Protein AF-A0A919F843-F1 (afdb_monomer)

Nearest PDB structures (foldseek):
  4wvi-assembly1_A  TM=6.833E-01  e=5.132E-10  Escherichia coli K-12
  4wvg-assembly1_A  TM=6.955E-01  e=1.354E-09  Escherichia coli K-12
  4me8-assembly1_A  TM=7.227E-01  e=9.237E-08  Enterococcus faecalis V583
  1kn9-assembly2_B  TM=6.654E-01  e=5.851E-08  Escherichia coli K-12
  1kn9-assembly4_D  TM=6.387E-01  e=1.301E-07  Escherichia coli K-12

InterPro domains:
  IPR000223 Peptidase S26A, signal peptidase I [PR00727] (37-53)
  IPR000223 Peptidase S26A, signal peptidase I [PR00727] (100-112)
  IPR000223 Peptidase S26A, signal peptidase I [PR00727] (159-178)
  IPR000223 Peptidase S26A, signal peptidase I [PTHR43390] (11-198)
  IPR000223 Peptidase S26A, signal peptidase I [TIGR02227] (24-197)
  IPR019533 Peptidase S26 [PF10502] (24-197)
  IPR019533 Peptidase S26 [cd06530] (42-192)
  IPR019756 Peptidase S26A, signal peptidase I, serine active site [PS00501] (46-53)
  IPR019758 Peptidase S26A, signal peptidase I, conserved site [PS00761] (164-177)
  IPR036286 LexA/Signal peptidase-like superfamily [SSF51306] (35-198)

Structure (mmCIF, N/CA/C/O backbone):
data_AF-A0A919F843-F1
#
_entry.id   AF-A0A919F843-F1
#
loop_
_atom_site.group_PDB
_atom_site.id
_atom_site.type_symbol
_atom_site.label_atom_id
_atom_site.label_alt_id
_atom_site.label_comp_id
_atom_site.label_asym_id
_atom_site.label_entity_id
_atom_site.label_seq_id
_atom_site.pdbx_PDB_ins_code
_atom_site.Cartn_x
_atom_site.Cartn_y
_atom_site.Cartn_z
_atom_site.occupancy
_atom_site.B_iso_or_equiv
_atom_site.auth_seq_id
_atom_site.auth_comp_id
_atom_site.auth_asym_id
_atom_site.auth_atom_id
_atom_site.pdbx_PDB_model_num
ATOM 1 N N . MET A 1 1 ? 36.332 -17.084 -70.878 1.00 45.41 1 MET A N 1
ATOM 2 C CA . MET A 1 1 ? 35.667 -15.990 -70.135 1.00 45.41 1 MET A CA 1
ATOM 3 C C . MET A 1 1 ? 35.277 -16.534 -68.770 1.00 45.41 1 MET A C 1
ATOM 5 O O . MET A 1 1 ? 34.372 -17.352 -68.697 1.00 45.41 1 MET A O 1
ATOM 9 N N . HIS A 1 2 ? 36.030 -16.191 -67.723 1.00 46.47 2 HIS A N 1
ATOM 10 C CA . HIS A 1 2 ? 35.746 -16.626 -66.354 1.00 46.47 2 HIS A CA 1
ATOM 11 C C . HIS A 1 2 ? 34.612 -15.774 -65.780 1.00 46.47 2 HIS A C 1
ATOM 13 O O . HIS A 1 2 ? 34.783 -14.572 -65.596 1.00 46.47 2 HIS A O 1
ATOM 19 N N . ALA A 1 3 ? 33.459 -16.389 -65.520 1.00 51.97 3 ALA A N 1
ATOM 20 C CA . ALA A 1 3 ? 32.412 -15.784 -64.712 1.00 51.97 3 ALA A CA 1
ATOM 21 C C . ALA A 1 3 ? 32.864 -15.833 -63.246 1.00 51.97 3 ALA A C 1
ATOM 23 O O . ALA A 1 3 ? 32.958 -16.905 -62.653 1.00 51.97 3 ALA A O 1
ATOM 24 N N . SER A 1 4 ? 33.219 -14.682 -62.682 1.00 54.31 4 SER A N 1
ATOM 25 C CA . SER A 1 4 ? 33.485 -14.543 -61.253 1.00 54.31 4 SER A CA 1
ATOM 26 C C . SER A 1 4 ? 32.158 -14.589 -60.495 1.00 54.31 4 SER A C 1
ATOM 28 O O . SER A 1 4 ? 31.356 -13.660 -60.593 1.00 54.31 4 SER A O 1
ATOM 30 N N . GLU A 1 5 ? 31.917 -15.670 -59.755 1.00 59.94 5 GLU A N 1
ATOM 31 C CA . GLU A 1 5 ? 30.799 -15.760 -58.817 1.00 59.94 5 GLU A CA 1
ATOM 32 C C . GLU A 1 5 ? 31.021 -14.775 -57.658 1.00 59.94 5 GLU A C 1
ATOM 34 O O . GLU A 1 5 ? 31.839 -15.000 -56.767 1.00 59.94 5 GLU A O 1
ATOM 39 N N . GLU A 1 6 ? 30.303 -13.652 -57.677 1.00 62.31 6 GLU A N 1
ATOM 40 C CA . GLU A 1 6 ? 30.239 -12.714 -56.554 1.00 62.31 6 GLU A CA 1
ATOM 41 C C . GLU A 1 6 ? 29.574 -13.412 -55.351 1.00 62.31 6 GLU A C 1
ATOM 43 O O . GLU A 1 6 ? 28.396 -13.787 -55.429 1.00 62.31 6 GLU A O 1
ATOM 48 N N . PRO A 1 7 ? 30.274 -13.606 -54.215 1.00 57.50 7 PRO A N 1
ATOM 49 C CA . PRO A 1 7 ? 29.698 -14.287 -53.065 1.00 57.50 7 PRO A CA 1
ATOM 50 C C . PRO A 1 7 ? 28.509 -13.482 -52.531 1.00 57.50 7 PRO A C 1
ATOM 52 O O . PRO A 1 7 ? 28.650 -12.316 -52.148 1.00 57.50 7 PRO A O 1
ATOM 55 N N . SER A 1 8 ? 27.332 -14.118 -52.491 1.00 64.69 8 SER A N 1
ATOM 56 C CA . SER A 1 8 ? 26.071 -13.454 -52.151 1.00 64.69 8 SER A CA 1
ATOM 57 C C . SER A 1 8 ? 26.181 -12.669 -50.835 1.00 64.69 8 SER A C 1
ATOM 59 O O . SER A 1 8 ? 26.674 -13.177 -49.819 1.00 64.69 8 SER A O 1
ATOM 61 N N . ARG A 1 9 ? 25.708 -11.409 -50.839 1.00 61.72 9 ARG A N 1
ATOM 62 C CA . ARG A 1 9 ? 25.753 -10.476 -49.687 1.00 61.72 9 ARG A CA 1
ATOM 63 C C . ARG A 1 9 ? 25.288 -11.127 -48.374 1.00 61.72 9 ARG A C 1
ATOM 65 O O . ARG A 1 9 ? 25.802 -10.787 -47.314 1.00 61.72 9 ARG A O 1
ATOM 72 N N . TRP A 1 10 ? 24.393 -12.112 -48.457 1.00 57.25 10 TRP A N 1
ATOM 73 C CA . TRP A 1 10 ? 23.823 -12.856 -47.334 1.00 57.25 10 TRP A CA 1
ATOM 74 C C . TRP A 1 10 ? 24.846 -13.633 -46.487 1.00 57.25 10 TRP A C 1
ATOM 76 O O . TRP A 1 10 ? 24.712 -13.705 -45.263 1.00 57.25 10 TRP A O 1
ATOM 86 N N . HIS A 1 11 ? 25.898 -14.184 -47.101 1.00 59.41 11 HIS A N 1
ATOM 87 C CA . HIS A 1 11 ? 26.922 -14.942 -46.372 1.00 59.41 11 HIS A CA 1
ATOM 88 C C . HIS A 1 11 ? 27.843 -14.031 -45.550 1.00 59.41 11 HIS A C 1
ATOM 90 O O . HIS A 1 11 ? 28.175 -14.359 -44.408 1.00 59.41 11 HIS A O 1
ATOM 96 N N . LYS A 1 12 ? 28.184 -12.846 -46.080 1.00 60.62 12 LYS A N 1
ATOM 97 C CA . LYS A 1 12 ? 28.998 -11.843 -45.371 1.00 60.62 12 LYS A CA 1
ATOM 98 C C . LYS A 1 12 ? 28.250 -11.278 -44.157 1.00 60.62 12 LYS A C 1
ATOM 100 O O . LYS A 1 12 ? 28.828 -11.174 -43.077 1.00 60.62 12 LYS A O 1
ATOM 105 N N . THR A 1 13 ? 26.949 -11.008 -44.297 1.00 63.41 13 THR A N 1
ATOM 106 C CA . THR A 1 13 ? 26.116 -10.489 -43.200 1.00 63.41 13 THR A CA 1
ATOM 107 C C . THR A 1 13 ? 25.942 -11.505 -42.069 1.00 63.41 13 THR A C 1
ATOM 109 O O . THR A 1 13 ? 26.039 -11.125 -40.908 1.00 63.41 13 THR A O 1
ATOM 112 N N . ARG A 1 14 ? 25.764 -12.805 -42.361 1.00 63.34 14 ARG A N 1
ATOM 113 C CA . ARG A 1 14 ? 25.631 -13.853 -41.322 1.00 63.34 14 ARG A CA 1
ATOM 114 C C . ARG A 1 14 ? 26.908 -14.063 -40.504 1.00 63.34 14 ARG A C 1
ATOM 116 O O . ARG A 1 14 ? 26.815 -14.333 -39.308 1.00 63.34 14 ARG A O 1
ATOM 123 N N . HIS A 1 15 ? 28.083 -13.947 -41.124 1.00 63.06 15 HIS A N 1
ATOM 124 C CA . HIS A 1 15 ? 29.365 -14.087 -40.420 1.00 63.06 15 HIS A CA 1
ATOM 125 C C . HIS A 1 15 ? 29.680 -12.871 -39.544 1.00 63.06 15 HIS A C 1
ATOM 127 O O . HIS A 1 15 ? 30.097 -13.028 -38.399 1.00 63.06 15 HIS A O 1
ATOM 133 N N . TRP A 1 16 ? 29.402 -11.665 -40.051 1.00 66.88 16 TRP A N 1
ATOM 134 C CA . TRP A 1 16 ? 29.515 -10.423 -39.284 1.00 66.88 16 TRP A CA 1
ATOM 135 C C . TRP A 1 16 ? 28.541 -10.400 -38.095 1.00 66.88 16 TRP A C 1
ATOM 137 O O . TRP A 1 16 ? 28.957 -10.166 -36.963 1.00 66.88 16 TRP A O 1
ATOM 147 N N . LEU A 1 17 ? 27.275 -10.782 -38.314 1.00 66.88 17 LEU A N 1
ATOM 148 C CA . LEU A 1 17 ? 26.254 -10.835 -37.264 1.00 66.88 17 LEU A CA 1
ATOM 149 C C . LEU A 1 17 ? 26.623 -11.816 -36.143 1.00 66.88 17 LEU A C 1
ATOM 151 O O . LEU A 1 17 ? 26.378 -11.522 -34.986 1.00 66.88 17 LEU A O 1
ATOM 155 N N . ARG A 1 18 ? 27.247 -12.963 -36.442 1.00 68.69 18 ARG A N 1
ATOM 156 C CA . ARG A 1 18 ? 27.685 -13.922 -35.408 1.00 68.69 18 ARG A CA 1
ATOM 157 C C . ARG A 1 18 ? 28.851 -13.411 -34.557 1.00 68.69 18 ARG A C 1
ATOM 159 O O . ARG A 1 18 ? 28.930 -13.786 -33.391 1.00 68.69 18 ARG A O 1
ATOM 166 N N . ARG A 1 19 ? 29.736 -12.577 -35.118 1.00 73.25 19 ARG A N 1
ATOM 167 C CA . ARG A 1 19 ? 30.855 -11.964 -34.380 1.00 73.25 19 ARG A CA 1
ATOM 168 C C . ARG A 1 19 ? 30.383 -10.829 -33.469 1.00 73.25 19 ARG A C 1
ATOM 170 O O . ARG A 1 19 ? 30.823 -10.766 -32.329 1.00 73.25 19 ARG A O 1
ATOM 177 N N . GLU A 1 20 ? 29.438 -10.014 -33.936 1.00 83.38 20 GLU A N 1
ATOM 178 C CA . GLU A 1 20 ? 28.911 -8.864 -33.183 1.00 83.38 20 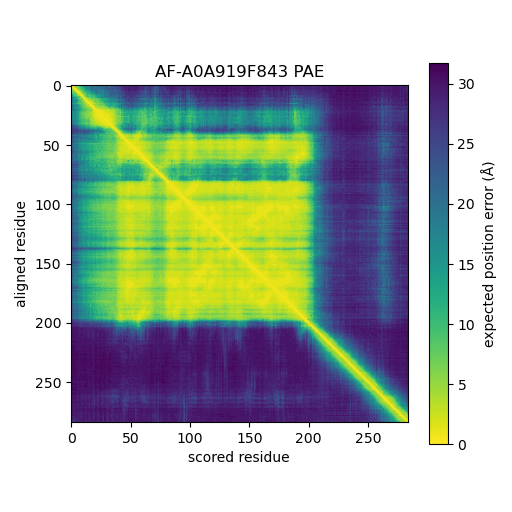GLU A CA 1
ATOM 179 C C . GLU A 1 20 ? 27.694 -9.198 -32.296 1.00 83.38 20 GLU A C 1
ATOM 181 O O . GLU A 1 20 ? 27.381 -8.466 -31.359 1.00 83.38 20 GLU A O 1
ATOM 186 N N . ALA A 1 21 ? 27.007 -10.325 -32.526 1.00 84.94 21 ALA A N 1
ATOM 187 C CA . ALA A 1 21 ? 25.854 -10.724 -31.713 1.00 84.94 21 ALA A CA 1
ATOM 188 C C . ALA A 1 21 ? 26.235 -11.024 -30.263 1.00 84.94 21 ALA A C 1
ATOM 190 O O . ALA A 1 21 ? 25.453 -10.721 -29.367 1.00 84.94 21 ALA A O 1
ATOM 191 N N . LEU A 1 22 ? 27.414 -11.604 -30.016 1.00 83.81 22 LEU A N 1
ATOM 192 C CA . LEU A 1 22 ? 27.864 -11.908 -28.660 1.00 83.81 22 LEU A CA 1
ATOM 193 C C . LEU A 1 22 ? 28.122 -10.634 -27.830 1.00 83.81 22 LEU A C 1
ATOM 195 O O . LEU A 1 22 ? 27.508 -10.519 -26.769 1.00 83.81 22 LEU A O 1
ATOM 199 N N . PRO A 1 23 ? 28.941 -9.652 -28.271 1.00 87.81 23 PRO A N 1
ATOM 200 C CA . PRO A 1 23 ? 29.119 -8.411 -27.518 1.00 87.81 23 PRO A CA 1
ATOM 201 C C . PRO A 1 23 ? 27.816 -7.610 -27.395 1.00 87.81 23 PRO A C 1
ATOM 203 O O . PRO A 1 23 ? 27.554 -7.051 -26.331 1.00 87.81 23 PRO A O 1
ATOM 206 N N . LEU A 1 24 ? 26.948 -7.614 -28.414 1.00 88.31 24 LEU A N 1
ATOM 207 C CA . LEU A 1 24 ? 25.639 -6.959 -28.345 1.00 88.31 24 LEU A CA 1
ATOM 208 C C . LEU A 1 24 ? 24.695 -7.641 -27.339 1.00 88.31 24 LEU A C 1
ATOM 210 O O . LEU A 1 24 ? 24.042 -6.957 -26.554 1.00 88.31 24 LEU A O 1
ATOM 214 N N . ALA A 1 25 ? 24.656 -8.975 -27.304 1.00 87.19 25 ALA A N 1
ATOM 215 C CA . ALA A 1 25 ? 23.874 -9.727 -26.324 1.00 87.19 25 ALA A CA 1
ATOM 216 C C . ALA A 1 25 ? 24.396 -9.514 -24.896 1.00 87.19 25 ALA A C 1
ATOM 218 O O . ALA A 1 25 ? 23.597 -9.315 -23.983 1.00 87.19 25 ALA A O 1
ATOM 219 N N . VAL A 1 26 ? 25.720 -9.491 -24.702 1.00 90.62 26 VAL A N 1
ATOM 220 C CA . VAL A 1 26 ? 26.343 -9.185 -23.404 1.00 90.62 26 VAL A CA 1
ATOM 221 C C . VAL A 1 26 ? 26.040 -7.748 -22.980 1.00 90.62 26 VAL A C 1
ATOM 223 O O . VAL A 1 26 ? 25.659 -7.529 -21.836 1.00 90.62 26 VAL A O 1
ATOM 226 N N . MET A 1 27 ? 26.130 -6.772 -23.886 1.00 89.62 27 MET A N 1
ATOM 227 C CA . MET A 1 27 ? 25.766 -5.380 -23.606 1.00 89.62 27 MET A CA 1
ATOM 228 C C . MET A 1 27 ? 24.292 -5.255 -23.201 1.00 89.62 27 MET A C 1
ATOM 230 O O . MET A 1 27 ? 23.993 -4.626 -22.190 1.00 89.62 27 MET A O 1
ATOM 234 N N . ILE A 1 28 ? 23.370 -5.882 -23.941 1.00 87.12 28 ILE A N 1
ATOM 235 C CA . ILE A 1 28 ? 21.939 -5.896 -23.603 1.00 87.12 28 ILE A CA 1
ATOM 236 C C . ILE A 1 28 ? 21.715 -6.563 -22.242 1.00 87.12 28 ILE A C 1
ATOM 238 O O . ILE A 1 28 ? 20.984 -6.022 -21.416 1.00 87.12 28 ILE A O 1
ATOM 242 N N . LEU A 1 29 ? 22.373 -7.694 -21.974 1.00 84.69 29 LEU A N 1
ATOM 243 C CA . LEU A 1 29 ? 22.297 -8.383 -20.686 1.00 84.69 29 LEU A CA 1
ATOM 244 C C . LEU A 1 29 ? 22.789 -7.487 -19.544 1.00 84.69 29 LEU A C 1
ATOM 246 O O . LEU A 1 29 ? 22.101 -7.368 -18.534 1.00 84.69 29 LEU A O 1
ATOM 250 N N . LEU A 1 30 ? 23.936 -6.823 -19.711 1.00 84.12 30 LEU A N 1
ATOM 251 C CA . LEU A 1 30 ? 24.482 -5.884 -18.731 1.00 84.12 30 LEU A CA 1
ATOM 252 C C . LEU A 1 30 ? 23.556 -4.682 -18.529 1.00 84.12 30 LEU A C 1
ATOM 254 O O . LEU A 1 30 ? 23.349 -4.272 -17.392 1.00 84.12 30 LEU A O 1
ATOM 258 N N . MET A 1 31 ? 22.947 -4.150 -19.592 1.00 80.25 31 MET A N 1
ATOM 259 C CA . MET A 1 31 ? 21.958 -3.076 -19.480 1.00 80.25 31 MET A CA 1
ATOM 260 C C . MET A 1 31 ? 20.701 -3.526 -18.729 1.00 80.25 31 MET A C 1
ATOM 262 O O . MET A 1 31 ? 20.221 -2.787 -17.871 1.00 80.25 31 MET A O 1
ATOM 266 N N . ILE A 1 32 ? 20.179 -4.726 -19.003 1.00 74.25 32 ILE A N 1
ATOM 267 C CA . ILE A 1 32 ? 19.033 -5.299 -18.279 1.00 74.25 32 ILE A CA 1
ATOM 268 C C . ILE A 1 32 ? 19.400 -5.524 -16.810 1.00 74.25 32 ILE A C 1
ATOM 270 O O . ILE A 1 32 ? 18.647 -5.114 -15.929 1.00 74.25 32 ILE A O 1
ATOM 274 N N . ALA A 1 33 ? 20.568 -6.112 -16.538 1.00 70.75 33 ALA A N 1
ATOM 275 C CA . ALA A 1 33 ? 21.057 -6.371 -15.188 1.00 70.75 33 ALA A CA 1
ATOM 276 C C . ALA A 1 33 ? 21.242 -5.066 -14.401 1.00 70.75 33 ALA A C 1
ATOM 278 O O . ALA A 1 33 ? 20.695 -4.929 -13.305 1.00 70.75 33 ALA A O 1
ATOM 279 N N . ALA A 1 34 ? 21.918 -4.075 -14.989 1.00 68.50 34 ALA A N 1
ATOM 280 C CA . ALA A 1 34 ? 22.090 -2.756 -14.397 1.00 68.50 34 ALA A CA 1
ATOM 281 C C . ALA A 1 34 ? 20.727 -2.105 -14.120 1.00 68.50 34 ALA A C 1
ATOM 283 O O . ALA A 1 34 ? 20.451 -1.732 -12.984 1.00 68.50 34 ALA A O 1
ATOM 284 N N . ARG A 1 35 ? 19.816 -2.068 -15.107 1.00 66.50 35 ARG A N 1
ATOM 285 C CA . ARG A 1 35 ? 18.452 -1.526 -14.949 1.00 66.50 35 ARG A CA 1
ATOM 286 C C . ARG A 1 35 ? 17.660 -2.237 -13.848 1.00 66.50 35 ARG A C 1
ATOM 288 O O . ARG A 1 35 ? 16.942 -1.563 -13.119 1.00 66.50 35 ARG A O 1
ATOM 295 N N . SER A 1 36 ? 17.790 -3.559 -13.731 1.00 57.22 36 SER A N 1
ATOM 296 C CA . SER A 1 36 ? 17.084 -4.365 -12.725 1.00 57.22 36 SER A CA 1
ATOM 297 C C . SER A 1 36 ? 17.609 -4.157 -11.300 1.00 57.22 36 SER A C 1
ATOM 299 O O . SER A 1 36 ? 16.846 -4.305 -10.350 1.00 57.22 36 SER A O 1
ATOM 301 N N . SER A 1 37 ? 18.888 -3.784 -11.157 1.00 54.25 37 SER A N 1
ATOM 302 C CA . SER A 1 37 ? 19.566 -3.592 -9.868 1.00 54.25 37 SER A CA 1
ATOM 303 C C . SER A 1 37 ? 19.513 -2.149 -9.355 1.00 54.25 37 SER A C 1
ATOM 305 O O . SER A 1 37 ? 19.724 -1.903 -8.167 1.00 54.25 37 SER A O 1
ATOM 307 N N . PHE A 1 38 ? 19.203 -1.167 -10.211 1.00 53.66 38 PHE A N 1
ATOM 308 C CA . PHE A 1 38 ? 19.019 0.207 -9.750 1.00 53.66 38 PHE A CA 1
ATOM 309 C C . PHE A 1 38 ? 17.769 0.294 -8.872 1.00 53.66 38 PHE A C 1
ATOM 311 O O . PHE A 1 38 ? 16.650 0.455 -9.361 1.00 53.66 38 PHE A O 1
ATOM 318 N N . ALA A 1 39 ? 17.988 0.211 -7.557 1.00 55.97 39 ALA A N 1
ATOM 319 C CA . ALA A 1 39 ? 17.064 0.652 -6.529 1.00 55.97 39 ALA A CA 1
ATOM 320 C C . ALA A 1 39 ? 16.617 2.073 -6.883 1.00 55.97 39 ALA A C 1
ATOM 322 O O . ALA A 1 39 ? 17.334 3.048 -6.649 1.00 55.97 39 ALA A O 1
ATOM 323 N N . ASN A 1 40 ? 15.460 2.190 -7.532 1.00 63.84 40 ASN A N 1
ATOM 324 C CA . ASN A 1 40 ? 14.931 3.488 -7.905 1.00 63.84 40 ASN A CA 1
ATOM 325 C C . ASN A 1 40 ? 14.655 4.239 -6.602 1.00 63.84 40 ASN A C 1
ATOM 327 O O . ASN A 1 40 ? 13.854 3.799 -5.775 1.00 63.84 40 ASN A O 1
ATOM 331 N N . HIS A 1 41 ? 15.369 5.344 -6.395 1.00 69.94 41 HIS A N 1
ATOM 332 C CA . HIS A 1 41 ? 15.072 6.242 -5.295 1.00 69.94 41 HIS A CA 1
ATOM 333 C C . HIS A 1 41 ? 13.701 6.866 -5.556 1.00 69.94 41 HIS A C 1
ATOM 335 O O . HIS A 1 41 ? 13.442 7.374 -6.645 1.00 69.94 41 HIS A O 1
ATOM 341 N N . TYR A 1 42 ? 12.812 6.837 -4.570 1.00 79.88 42 TYR A N 1
ATOM 342 C CA . TYR A 1 42 ? 11.540 7.549 -4.665 1.00 79.88 42 TYR A CA 1
ATOM 343 C C . TYR A 1 42 ? 11.526 8.695 -3.670 1.00 79.88 42 TYR A C 1
ATOM 345 O O . TYR A 1 42 ? 11.833 8.511 -2.493 1.00 79.88 42 TYR A O 1
ATOM 353 N N . HIS A 1 43 ? 11.176 9.881 -4.159 1.00 83.94 43 HIS A N 1
ATOM 354 C CA . HIS A 1 43 ? 10.897 11.043 -3.327 1.00 83.94 43 HIS A CA 1
ATOM 355 C C . HIS A 1 43 ? 9.424 11.020 -2.917 1.00 83.94 43 HIS A C 1
ATOM 357 O O . HIS A 1 43 ? 8.554 10.921 -3.781 1.00 83.94 43 HIS A O 1
ATOM 363 N N . VAL A 1 44 ? 9.145 11.143 -1.619 1.00 85.75 44 VAL A N 1
ATOM 364 C CA . VAL A 1 44 ? 7.784 11.150 -1.068 1.00 85.75 44 VAL A CA 1
ATOM 365 C C . VAL A 1 44 ? 7.179 12.557 -1.198 1.00 85.75 44 VAL A C 1
ATOM 367 O O . VAL A 1 44 ? 7.650 13.479 -0.529 1.00 85.75 44 VAL A O 1
ATOM 370 N N . PRO A 1 45 ? 6.142 12.767 -2.035 1.00 82.25 45 PRO A N 1
ATOM 371 C CA . PRO A 1 45 ? 5.597 14.103 -2.272 1.00 82.25 45 PRO A CA 1
ATOM 372 C C . PRO A 1 45 ? 4.511 14.509 -1.267 1.00 82.25 45 PRO A C 1
ATOM 374 O O . PRO A 1 45 ? 4.205 15.692 -1.162 1.00 82.25 45 PRO A O 1
ATOM 377 N N . SER A 1 46 ? 3.899 13.551 -0.557 1.00 90.25 46 SER A N 1
ATOM 378 C CA . SER A 1 46 ? 2.708 13.782 0.271 1.00 90.25 46 SER A CA 1
ATOM 379 C C . SER A 1 46 ? 2.850 13.237 1.689 1.00 90.25 46 SER A C 1
ATOM 381 O O . SER A 1 46 ? 3.662 12.357 1.961 1.00 90.25 46 SER A O 1
ATOM 383 N N . GLY A 1 47 ? 2.012 13.756 2.586 1.00 92.94 47 GLY A N 1
ATOM 384 C CA . GLY A 1 47 ? 1.994 13.414 4.005 1.00 92.94 47 GLY A CA 1
ATOM 385 C C . GLY A 1 47 ? 1.076 12.255 4.392 1.00 92.94 47 GLY A C 1
ATOM 386 O O . GLY A 1 47 ? 0.877 12.038 5.580 1.00 92.94 47 GLY A O 1
ATOM 387 N N . SER A 1 48 ? 0.504 11.528 3.427 1.00 94.75 48 SER A N 1
ATOM 388 C CA . SER A 1 48 ? -0.520 10.498 3.695 1.00 94.75 48 SER A CA 1
ATOM 389 C C . SER A 1 48 ? -0.009 9.253 4.432 1.00 94.75 48 SER A C 1
ATOM 391 O O . SER A 1 48 ? -0.791 8.446 4.927 1.00 94.75 48 SER A O 1
ATOM 393 N N . MET A 1 49 ? 1.310 9.093 4.494 1.00 96.44 49 MET A N 1
ATOM 394 C CA . MET A 1 49 ? 1.991 8.003 5.190 1.00 96.44 49 MET A CA 1
ATOM 395 C C . MET A 1 49 ? 2.636 8.468 6.502 1.00 96.44 49 MET A C 1
ATOM 397 O O . MET A 1 49 ? 3.450 7.738 7.063 1.00 96.44 49 MET A O 1
ATOM 401 N N . GLN A 1 50 ? 2.309 9.668 6.994 1.00 95.62 50 GLN A N 1
ATOM 402 C CA . GLN A 1 50 ? 2.758 10.108 8.314 1.00 95.62 50 GLN A CA 1
ATOM 403 C C . GLN A 1 50 ? 2.159 9.210 9.411 1.00 95.62 50 GLN A C 1
ATOM 405 O O . GLN A 1 50 ? 1.031 8.748 9.260 1.00 95.62 50 GLN A O 1
ATOM 410 N N . PRO A 1 51 ? 2.906 8.925 10.493 1.00 93.94 51 PRO A N 1
ATOM 411 C CA . PRO A 1 51 ? 4.259 9.404 10.788 1.00 93.94 51 PRO A CA 1
ATOM 412 C C . PRO A 1 51 ? 5.382 8.551 10.162 1.00 93.94 51 PRO A C 1
ATOM 414 O O . PRO A 1 51 ? 6.554 8.909 10.283 1.00 93.94 51 PRO A O 1
ATOM 417 N N . THR A 1 52 ? 5.056 7.433 9.503 1.00 93.62 52 THR A N 1
ATOM 418 C CA . THR A 1 52 ? 6.037 6.501 8.918 1.00 93.62 52 THR A CA 1
ATOM 419 C C . THR A 1 52 ? 6.908 7.171 7.855 1.00 93.62 52 THR A C 1
ATOM 421 O O . THR A 1 52 ? 8.134 7.098 7.931 1.00 93.62 52 THR A O 1
ATOM 424 N N . LEU A 1 53 ? 6.288 7.850 6.886 1.00 93.25 53 LEU A N 1
ATOM 425 C CA . LEU A 1 53 ? 6.961 8.621 5.840 1.00 93.25 53 LEU A CA 1
ATOM 426 C C . LEU A 1 53 ? 6.495 10.073 5.877 1.00 93.25 53 LEU A C 1
ATOM 428 O O . LEU A 1 53 ? 5.299 10.356 5.961 1.00 93.25 53 LEU A O 1
ATOM 432 N N . GLN A 1 54 ? 7.451 10.986 5.760 1.00 93.25 54 GLN A N 1
ATOM 433 C CA . GLN A 1 54 ? 7.219 12.422 5.739 1.00 93.25 54 GLN A CA 1
ATOM 434 C C . GLN A 1 54 ? 7.445 12.988 4.330 1.00 93.25 54 GLN A C 1
ATOM 436 O O . GLN A 1 54 ? 8.263 12.456 3.569 1.00 93.25 54 GLN A O 1
ATOM 441 N N . PRO A 1 55 ? 6.756 14.083 3.961 1.00 91.38 55 PRO A N 1
ATOM 442 C CA . PRO A 1 55 ? 7.053 14.798 2.726 1.00 91.38 55 PRO A CA 1
ATOM 443 C C . PRO A 1 55 ? 8.540 15.177 2.651 1.00 91.38 55 PRO A C 1
ATOM 445 O O . PRO A 1 55 ? 9.080 15.799 3.564 1.00 91.38 55 PRO A O 1
ATOM 448 N N . GLY A 1 56 ? 9.205 14.818 1.554 1.00 89.31 56 GLY A N 1
ATOM 449 C CA . GLY A 1 56 ? 10.641 15.048 1.365 1.00 89.31 56 GLY A CA 1
ATOM 450 C C . GLY A 1 56 ? 11.548 13.869 1.724 1.00 89.31 56 GLY A C 1
ATOM 451 O O . GLY A 1 56 ? 12.742 13.929 1.411 1.00 89.31 56 GLY A O 1
ATOM 452 N N . ASP A 1 57 ? 11.013 12.799 2.322 1.00 91.38 57 ASP A N 1
ATOM 453 C CA . ASP A 1 57 ? 11.756 11.554 2.525 1.00 91.38 57 ASP A CA 1
ATOM 454 C C . ASP A 1 57 ? 12.164 10.935 1.183 1.00 91.38 57 ASP A C 1
ATOM 456 O O . ASP A 1 57 ? 11.440 11.009 0.181 1.00 91.38 57 ASP A O 1
ATOM 460 N N . ARG A 1 58 ? 13.330 10.284 1.174 1.00 89.56 58 ARG A N 1
ATOM 461 C CA . ARG A 1 58 ? 13.758 9.424 0.071 1.00 89.56 58 ARG A CA 1
ATOM 462 C C . ARG A 1 58 ? 13.835 7.983 0.546 1.00 89.56 58 ARG A C 1
ATOM 464 O O . ARG A 1 58 ? 14.528 7.673 1.519 1.00 89.56 58 ARG A O 1
ATOM 471 N N . VAL A 1 59 ? 13.123 7.111 -0.158 1.00 88.38 59 VAL A N 1
ATOM 472 C CA . VAL A 1 59 ? 12.974 5.701 0.208 1.00 88.38 59 VAL A CA 1
ATOM 473 C C . VAL A 1 59 ? 13.678 4.786 -0.782 1.00 88.38 59 VAL A C 1
ATOM 475 O O . VAL A 1 59 ? 13.675 5.027 -1.992 1.00 88.38 59 VAL A O 1
ATOM 478 N N . VAL A 1 60 ? 14.277 3.728 -0.241 1.00 88.50 60 VAL A N 1
ATOM 479 C CA . V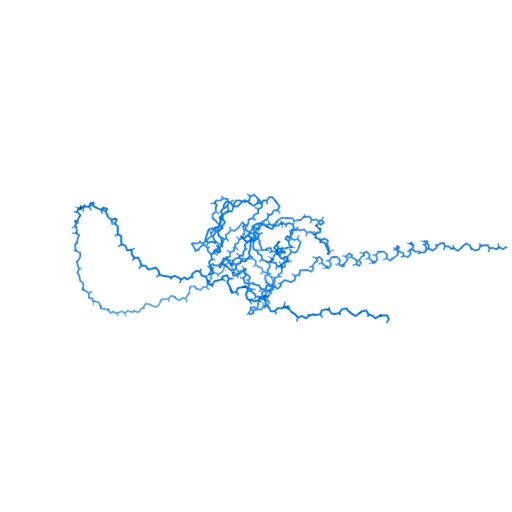AL A 1 60 ? 14.779 2.583 -0.999 1.00 88.50 60 VAL A CA 1
ATOM 480 C C . VAL A 1 60 ? 13.616 1.629 -1.225 1.00 88.50 60 VAL A C 1
ATOM 482 O O . VAL A 1 60 ? 12.941 1.235 -0.270 1.00 88.50 60 VAL A O 1
ATOM 485 N N . VAL A 1 61 ? 13.387 1.258 -2.481 1.00 86.94 61 VAL A N 1
ATOM 486 C CA . VAL A 1 61 ? 12.310 0.348 -2.876 1.00 86.94 61 VAL A CA 1
ATOM 487 C C . VAL A 1 61 ? 12.908 -0.898 -3.506 1.00 86.94 61 VAL A C 1
ATOM 489 O O . VAL A 1 61 ? 13.676 -0.810 -4.463 1.00 86.94 61 VAL A O 1
ATOM 492 N N . ASP A 1 62 ? 12.519 -2.056 -2.984 1.00 85.62 62 ASP A N 1
ATOM 493 C CA . ASP A 1 62 ? 12.798 -3.346 -3.596 1.00 85.62 62 ASP A CA 1
ATOM 494 C C . ASP A 1 62 ? 11.768 -3.624 -4.689 1.00 85.62 62 ASP A C 1
ATOM 496 O O . ASP A 1 62 ? 10.607 -3.936 -4.413 1.00 85.62 62 ASP A O 1
ATOM 500 N N . MET A 1 63 ? 12.202 -3.483 -5.940 1.00 79.00 63 MET A N 1
ATOM 501 C CA . MET A 1 63 ? 11.382 -3.755 -7.123 1.00 79.00 63 MET A CA 1
ATOM 502 C C . MET A 1 63 ? 11.266 -5.242 -7.447 1.00 79.00 63 MET A C 1
ATOM 504 O O . MET A 1 63 ? 10.396 -5.634 -8.216 1.00 79.00 63 MET A O 1
ATOM 508 N N . SER A 1 64 ? 12.150 -6.067 -6.885 1.00 76.81 64 SER A N 1
ATOM 509 C CA . SER A 1 64 ? 12.177 -7.509 -7.125 1.00 76.81 64 SER A CA 1
ATOM 510 C C . SER A 1 64 ? 11.268 -8.287 -6.171 1.00 76.81 64 SER A C 1
ATOM 512 O O . SER A 1 64 ? 10.984 -9.460 -6.426 1.00 76.81 64 SER A O 1
ATOM 514 N N . ALA A 1 65 ? 10.777 -7.625 -5.114 1.00 76.69 65 ALA A N 1
ATOM 515 C CA . ALA A 1 65 ? 9.966 -8.210 -4.048 1.00 76.69 65 ALA A CA 1
ATOM 516 C C . ALA A 1 65 ? 8.729 -8.970 -4.550 1.00 76.69 65 ALA A C 1
ATOM 518 O O . ALA A 1 65 ? 8.353 -9.966 -3.937 1.00 76.69 65 ALA A O 1
ATOM 519 N N . TYR A 1 66 ? 8.126 -8.506 -5.653 1.00 83.06 66 TYR A N 1
ATOM 520 C CA . TYR A 1 66 ? 6.895 -9.069 -6.227 1.00 83.06 66 TYR A CA 1
ATOM 521 C C . TYR A 1 66 ? 7.090 -9.684 -7.624 1.00 83.06 66 TYR A C 1
ATOM 523 O O . TYR A 1 66 ? 6.132 -10.021 -8.319 1.00 83.06 66 TYR A O 1
ATOM 531 N N . GLY A 1 67 ? 8.345 -9.844 -8.051 1.00 75.69 67 GLY A N 1
ATOM 532 C CA . GLY A 1 67 ? 8.705 -10.476 -9.315 1.00 75.69 67 GLY A CA 1
ATOM 533 C C . GLY A 1 67 ? 9.655 -9.659 -10.181 1.00 75.69 67 GLY A C 1
ATOM 534 O O . GLY A 1 67 ? 9.852 -8.461 -9.996 1.00 75.69 67 GLY A O 1
ATOM 535 N N . LEU A 1 68 ? 10.261 -10.334 -11.158 1.00 72.62 68 LEU A N 1
ATOM 536 C CA . LEU A 1 68 ? 11.135 -9.698 -12.139 1.00 72.62 68 LEU A CA 1
ATOM 537 C C . LEU A 1 68 ? 10.301 -9.230 -13.331 1.00 72.62 68 LEU A C 1
ATOM 539 O O . LEU A 1 68 ? 9.732 -10.054 -14.050 1.00 72.62 68 LEU A O 1
ATOM 543 N N . ARG A 1 69 ? 10.238 -7.917 -13.552 1.00 70.69 69 ARG A N 1
ATOM 544 C CA . ARG A 1 69 ? 9.554 -7.327 -14.710 1.00 70.69 69 ARG A CA 1
ATOM 545 C C . ARG A 1 69 ? 10.501 -7.135 -15.883 1.00 70.69 69 ARG A C 1
ATOM 547 O O . ARG A 1 69 ? 11.671 -6.803 -15.696 1.00 70.69 69 ARG A O 1
ATOM 554 N N . VAL A 1 70 ? 9.974 -7.302 -17.095 1.00 68.75 70 VAL A N 1
ATOM 555 C CA . VAL A 1 70 ? 10.693 -6.906 -18.311 1.00 68.75 70 VAL A CA 1
ATOM 556 C C . VAL A 1 70 ? 10.843 -5.382 -18.297 1.00 68.75 70 VAL A C 1
ATOM 558 O O . VAL A 1 70 ? 9.847 -4.681 -18.100 1.00 68.75 70 VAL A O 1
ATOM 561 N N . PRO A 1 71 ? 12.050 -4.828 -18.502 1.00 63.84 71 PRO A N 1
ATOM 562 C CA . PRO A 1 71 ? 12.201 -3.384 -18.604 1.00 63.84 71 PRO A CA 1
ATOM 563 C C . PRO A 1 71 ? 11.314 -2.850 -19.737 1.00 63.84 71 PRO A C 1
ATOM 565 O O . PRO A 1 71 ? 11.234 -3.454 -20.802 1.00 63.84 71 PRO A O 1
ATOM 568 N N . PHE A 1 72 ? 10.657 -1.711 -19.498 1.00 66.12 72 PHE A N 1
ATOM 569 C CA . PHE A 1 72 ? 9.728 -1.060 -20.438 1.00 66.12 72 PHE A CA 1
ATOM 570 C C . PHE A 1 72 ? 8.401 -1.799 -20.687 1.00 66.12 72 PHE A C 1
ATOM 572 O O . PHE A 1 72 ? 7.659 -1.429 -21.593 1.00 66.12 72 PHE A O 1
ATOM 579 N N . THR A 1 73 ? 8.062 -2.831 -19.913 1.00 66.69 73 THR A N 1
ATOM 580 C CA . THR A 1 73 ? 6.764 -3.517 -20.020 1.00 66.69 73 THR A CA 1
ATOM 581 C C . THR A 1 73 ? 6.221 -3.850 -18.630 1.00 66.69 73 THR A C 1
ATOM 583 O O . THR A 1 73 ? 6.973 -4.023 -17.678 1.00 66.69 73 THR A O 1
ATOM 586 N N . GLU A 1 74 ? 4.903 -3.989 -18.502 1.00 66.50 74 GLU A N 1
ATOM 587 C CA . GLU A 1 74 ? 4.251 -4.451 -17.265 1.00 66.50 74 GLU A CA 1
ATOM 588 C C . GLU A 1 74 ? 4.333 -5.977 -17.067 1.00 66.50 74 GLU A C 1
ATOM 590 O O . GLU A 1 74 ? 3.890 -6.509 -16.054 1.00 66.50 74 GLU A O 1
ATOM 595 N N . ARG A 1 75 ? 4.917 -6.708 -18.025 1.00 68.00 75 ARG A N 1
ATOM 596 C CA . ARG A 1 75 ? 4.982 -8.172 -17.992 1.00 68.00 75 ARG A CA 1
ATOM 597 C C . ARG A 1 75 ? 5.972 -8.658 -16.937 1.00 68.00 75 ARG A C 1
ATOM 599 O O . ARG A 1 75 ? 7.160 -8.328 -16.975 1.00 68.00 75 ARG A O 1
ATOM 606 N N . ILE A 1 76 ? 5.473 -9.499 -16.040 1.00 68.19 76 ILE A N 1
ATOM 607 C CA . ILE A 1 76 ? 6.260 -10.218 -15.043 1.00 68.19 76 ILE A CA 1
ATOM 608 C C . ILE A 1 76 ? 6.812 -11.490 -15.700 1.00 68.19 76 ILE A C 1
ATOM 610 O O . ILE A 1 76 ? 6.055 -12.307 -16.215 1.00 68.19 76 ILE A O 1
ATOM 614 N N . VAL A 1 77 ? 8.136 -11.645 -15.703 1.00 67.81 77 VAL A N 1
ATOM 615 C CA . VAL A 1 77 ? 8.838 -12.825 -16.242 1.00 67.81 77 VAL A CA 1
ATOM 616 C C . VAL A 1 77 ? 8.899 -13.933 -15.200 1.00 67.81 77 VAL A C 1
ATOM 618 O O . VAL A 1 77 ? 8.749 -15.108 -15.516 1.00 67.81 77 VAL A O 1
ATOM 621 N N . VAL A 1 78 ? 9.127 -13.547 -13.945 1.00 69.06 78 VAL A N 1
ATOM 622 C CA . VAL A 1 78 ? 9.204 -14.460 -12.806 1.00 69.06 78 VAL A CA 1
ATOM 623 C C . VAL A 1 78 ? 8.392 -13.847 -11.681 1.00 69.06 78 VAL A C 1
ATOM 625 O O . VAL A 1 78 ? 8.839 -12.872 -11.079 1.00 69.06 78 VAL A O 1
ATOM 628 N N . ALA A 1 79 ? 7.208 -14.394 -11.408 1.00 72.00 79 ALA A N 1
ATOM 629 C CA . ALA A 1 79 ? 6.441 -14.016 -10.228 1.00 72.00 79 ALA A CA 1
ATOM 630 C C . ALA A 1 79 ? 7.214 -14.465 -8.981 1.00 72.00 79 ALA A C 1
ATOM 632 O O . ALA A 1 79 ? 7.599 -15.630 -8.868 1.00 72.00 79 ALA A O 1
ATOM 633 N N . ARG A 1 80 ? 7.486 -13.536 -8.062 1.00 67.94 80 ARG A N 1
ATOM 634 C CA . ARG A 1 80 ? 8.129 -13.839 -6.779 1.00 67.94 80 ARG A CA 1
ATOM 635 C C . ARG A 1 80 ? 7.307 -13.215 -5.677 1.00 67.94 80 ARG A C 1
ATOM 637 O O . ARG A 1 80 ? 7.135 -12.014 -5.702 1.00 67.94 80 ARG A O 1
ATOM 644 N N . GLY A 1 81 ? 6.852 -14.013 -4.716 1.00 79.50 81 GLY A N 1
ATOM 645 C CA . GLY A 1 81 ? 6.106 -13.509 -3.564 1.00 79.50 81 GLY A CA 1
ATOM 646 C C . GLY A 1 81 ? 4.756 -12.870 -3.914 1.00 79.50 81 GLY A C 1
ATOM 647 O O . GLY A 1 81 ? 4.375 -12.730 -5.073 1.00 79.50 81 GLY A O 1
ATOM 648 N N . GLN A 1 82 ? 4.018 -12.501 -2.873 1.00 87.88 82 GLN A N 1
ATOM 649 C CA . GLN A 1 82 ? 2.810 -11.685 -2.957 1.00 87.88 82 GLN A CA 1
ATOM 650 C C . GLN A 1 82 ? 2.904 -10.584 -1.895 1.00 87.88 82 GLN A C 1
ATOM 652 O O . GLN A 1 82 ? 3.537 -10.818 -0.859 1.00 87.88 82 GLN A O 1
ATOM 657 N N . PRO A 1 83 ? 2.303 -9.403 -2.126 1.00 92.69 83 PRO A N 1
ATOM 658 C CA . PRO A 1 83 ? 2.229 -8.351 -1.123 1.00 92.69 83 PRO A CA 1
ATOM 659 C C . PRO A 1 83 ? 1.600 -8.875 0.163 1.00 92.69 83 PRO A C 1
ATOM 661 O O . PRO A 1 83 ? 0.531 -9.481 0.140 1.00 92.69 83 PRO A O 1
ATOM 664 N N . GLN A 1 84 ? 2.280 -8.651 1.282 1.00 94.75 84 GLN A N 1
ATOM 665 C CA . GLN A 1 84 ? 1.837 -9.115 2.592 1.00 94.75 84 GLN A CA 1
ATOM 666 C C . GLN A 1 84 ? 1.250 -7.967 3.404 1.00 94.75 84 GLN A C 1
ATOM 668 O O . GLN A 1 84 ? 1.599 -6.797 3.220 1.00 94.75 84 GLN A O 1
ATOM 673 N N . ARG A 1 85 ? 0.405 -8.312 4.379 1.00 96.50 85 ARG A N 1
ATOM 674 C CA . ARG A 1 85 ? -0.109 -7.336 5.339 1.00 96.50 85 ARG A CA 1
ATOM 675 C C . ARG A 1 85 ? 1.034 -6.620 6.070 1.00 96.50 85 ARG A C 1
ATOM 677 O O . ARG A 1 85 ? 2.071 -7.199 6.412 1.00 96.50 85 ARG A O 1
ATOM 684 N N . GLY A 1 86 ? 0.831 -5.333 6.306 1.00 95.69 86 GLY A N 1
ATOM 685 C CA . GLY A 1 86 ? 1.779 -4.444 6.962 1.00 95.69 86 GLY A CA 1
ATOM 686 C C . GLY A 1 86 ? 2.930 -3.965 6.076 1.00 95.69 86 GLY A C 1
ATOM 687 O O . GLY A 1 86 ? 3.718 -3.141 6.539 1.00 95.69 86 GLY A O 1
ATOM 688 N N . GLU A 1 87 ? 3.058 -4.426 4.829 1.00 95.62 87 GLU A N 1
ATOM 689 C CA . GLU A 1 87 ? 4.091 -3.934 3.913 1.00 95.62 87 GLU A CA 1
ATOM 690 C C . GLU A 1 87 ? 3.745 -2.551 3.355 1.00 95.62 87 GLU A C 1
ATOM 692 O O . GLU A 1 87 ? 2.582 -2.228 3.122 1.00 95.62 87 GLU A O 1
ATOM 697 N N . VAL A 1 88 ? 4.762 -1.718 3.131 1.00 95.31 88 VAL A N 1
ATOM 698 C CA . VAL A 1 88 ? 4.595 -0.428 2.454 1.00 95.31 88 VAL A CA 1
ATOM 699 C C . VAL A 1 88 ? 4.854 -0.641 0.968 1.00 95.31 88 VAL A C 1
ATOM 701 O O . VAL A 1 88 ? 5.973 -0.954 0.562 1.00 95.31 88 VAL A O 1
ATOM 704 N N . ALA A 1 89 ? 3.807 -0.490 0.169 1.00 94.25 89 ALA A N 1
ATOM 705 C CA . ALA A 1 89 ? 3.792 -0.776 -1.253 1.00 94.25 89 ALA A CA 1
ATOM 706 C C . ALA A 1 89 ? 3.811 0.512 -2.079 1.00 94.25 89 ALA A C 1
ATOM 708 O O . ALA A 1 89 ? 3.174 1.511 -1.731 1.00 94.25 89 ALA A O 1
ATOM 709 N N . VAL A 1 90 ? 4.517 0.458 -3.207 1.00 92.25 90 VAL A N 1
ATOM 710 C CA . VAL A 1 90 ? 4.536 1.513 -4.223 1.00 92.25 90 VAL A CA 1
ATOM 711 C C . VAL A 1 90 ? 3.763 1.034 -5.447 1.00 92.25 90 VAL A C 1
ATOM 713 O O . VAL A 1 90 ? 4.100 -0.004 -6.012 1.00 92.25 90 VAL A O 1
ATOM 716 N N . PHE A 1 91 ? 2.745 1.772 -5.880 1.00 92.38 91 PHE A N 1
ATOM 717 C CA . PHE A 1 91 ? 1.891 1.408 -7.018 1.00 92.38 91 PHE A CA 1
ATOM 718 C C . PHE A 1 91 ? 1.371 2.645 -7.746 1.00 92.38 91 PHE A C 1
ATOM 720 O O . PHE A 1 91 ? 1.470 3.752 -7.221 1.00 92.38 91 PHE A O 1
ATOM 727 N N . ASP A 1 92 ? 0.850 2.474 -8.958 1.00 91.62 92 ASP A N 1
ATOM 728 C CA . ASP A 1 92 ? 0.127 3.550 -9.637 1.00 91.62 92 ASP A CA 1
ATOM 729 C C . ASP A 1 92 ? -1.354 3.467 -9.274 1.00 91.62 92 ASP A C 1
ATOM 731 O O . ASP A 1 92 ? -1.964 2.397 -9.317 1.00 91.62 92 ASP A O 1
ATOM 735 N N . SER A 1 93 ? -1.917 4.607 -8.887 1.00 91.38 93 SER A N 1
ATOM 736 C CA . SER A 1 93 ? -3.323 4.768 -8.539 1.00 91.38 93 SER A CA 1
ATOM 737 C C . SER A 1 93 ? -4.229 4.231 -9.653 1.00 91.38 93 SER A C 1
ATOM 739 O O . SER A 1 93 ? -4.081 4.649 -10.805 1.00 91.38 93 SER A O 1
ATOM 741 N N . PRO A 1 94 ? -5.207 3.360 -9.343 1.00 90.38 94 PRO A N 1
ATOM 742 C CA . PRO A 1 94 ? -6.154 2.875 -10.345 1.00 90.38 94 PRO A CA 1
ATOM 743 C C . PRO A 1 94 ? -7.100 3.977 -10.851 1.00 90.38 94 PRO A C 1
ATOM 745 O O . PRO A 1 94 ? -7.747 3.790 -11.877 1.00 90.38 94 PRO A O 1
ATOM 748 N N . HIS A 1 95 ? -7.185 5.113 -10.150 1.00 88.69 95 HIS A N 1
ATOM 749 C CA . HIS A 1 95 ? -8.077 6.219 -10.492 1.00 88.69 95 HIS A CA 1
ATOM 750 C C . HIS A 1 95 ? -7.477 7.170 -11.541 1.00 88.69 95 HIS A C 1
ATOM 752 O O . HIS A 1 95 ? -8.164 7.581 -12.470 1.00 88.69 95 HIS A O 1
ATOM 758 N N . ASP A 1 96 ? -6.206 7.549 -11.388 1.00 90.19 96 ASP A N 1
ATOM 759 C CA . ASP A 1 96 ? -5.563 8.609 -12.183 1.00 90.19 96 ASP A CA 1
ATOM 760 C C . ASP A 1 96 ? -4.133 8.274 -12.647 1.00 90.19 96 ASP A C 1
ATOM 762 O O . ASP A 1 96 ? -3.491 9.095 -13.297 1.00 90.19 96 ASP A O 1
ATOM 766 N N . GLY A 1 97 ? -3.613 7.084 -12.324 1.00 89.06 97 GLY A N 1
ATOM 767 C CA . GLY A 1 97 ? -2.257 6.661 -12.687 1.00 89.06 97 GLY A CA 1
ATOM 768 C C . GLY A 1 97 ? -1.141 7.347 -11.893 1.00 89.06 97 GLY A C 1
ATOM 769 O O . GLY A 1 97 ? 0.036 7.103 -12.157 1.00 89.06 97 GLY A O 1
ATOM 770 N N . THR A 1 98 ? -1.472 8.187 -10.908 1.00 90.31 98 THR A N 1
ATOM 771 C CA . THR A 1 98 ? -0.471 8.840 -10.060 1.00 90.31 98 THR A CA 1
ATOM 772 C C . THR A 1 98 ? 0.259 7.804 -9.205 1.00 90.31 98 THR A C 1
ATOM 774 O O . THR A 1 98 ? -0.364 6.941 -8.587 1.00 90.31 98 THR A O 1
ATOM 777 N N . ARG A 1 99 ? 1.589 7.904 -9.116 1.00 90.06 99 ARG A N 1
ATOM 778 C CA . ARG A 1 99 ? 2.413 7.048 -8.250 1.00 90.06 99 ARG A CA 1
ATOM 779 C C . ARG A 1 99 ? 2.087 7.301 -6.776 1.00 90.06 99 ARG A C 1
ATOM 781 O O . ARG A 1 99 ? 2.326 8.395 -6.266 1.00 90.06 99 ARG A O 1
ATOM 788 N N . LEU A 1 100 ? 1.613 6.277 -6.076 1.00 93.06 100 LEU A N 1
ATOM 789 C CA . LEU A 1 100 ? 1.269 6.316 -4.657 1.00 93.06 100 LEU A CA 1
ATOM 790 C C . LEU A 1 100 ? 2.154 5.376 -3.835 1.00 93.06 100 LEU A C 1
ATOM 792 O O . LEU A 1 100 ? 2.664 4.364 -4.319 1.00 93.06 100 LEU A O 1
ATOM 796 N N . ILE A 1 101 ? 2.306 5.723 -2.558 1.00 94.88 101 ILE A N 1
ATOM 797 C CA . ILE A 1 101 ? 2.921 4.881 -1.532 1.00 94.88 101 ILE A CA 1
ATOM 798 C C . ILE A 1 101 ? 1.892 4.726 -0.422 1.00 94.88 101 ILE A C 1
ATOM 800 O O . ILE A 1 101 ? 1.456 5.733 0.136 1.00 94.88 101 ILE A O 1
ATOM 804 N N . LYS A 1 102 ? 1.484 3.488 -0.139 1.00 96.75 102 LYS A N 1
ATOM 805 C CA . LYS A 1 102 ? 0.496 3.151 0.899 1.00 96.75 102 LYS A CA 1
ATOM 806 C C . LYS A 1 102 ? 0.901 1.879 1.630 1.00 96.75 102 LYS A C 1
ATOM 808 O O . LYS A 1 102 ? 1.765 1.140 1.163 1.00 96.75 102 LYS A O 1
ATOM 813 N N . ARG A 1 103 ? 0.265 1.603 2.764 1.00 97.50 103 ARG A N 1
ATOM 814 C CA . ARG A 1 103 ? 0.413 0.332 3.472 1.00 97.50 103 ARG A CA 1
ATOM 815 C C . ARG A 1 103 ? -0.607 -0.676 2.970 1.00 97.50 103 ARG A C 1
ATOM 817 O O . ARG A 1 103 ? -1.789 -0.361 2.899 1.00 97.50 103 ARG A O 1
ATOM 824 N N . VAL A 1 104 ? -0.160 -1.889 2.673 1.00 97.81 104 VAL A N 1
ATOM 825 C CA . VAL A 1 104 ? -1.029 -3.048 2.453 1.00 97.81 104 VAL A CA 1
ATOM 826 C C . VAL A 1 104 ? -1.604 -3.455 3.800 1.00 97.81 104 VAL A C 1
ATOM 828 O O . VAL A 1 104 ? -0.864 -3.882 4.685 1.00 97.81 104 VAL A O 1
ATOM 831 N N . VAL A 1 105 ? -2.909 -3.290 3.978 1.00 97.88 105 VAL A N 1
ATOM 832 C CA . VAL A 1 105 ? -3.575 -3.581 5.255 1.00 97.88 105 VAL A CA 1
ATOM 833 C C . VAL A 1 105 ? -4.303 -4.918 5.249 1.00 97.88 105 VAL A C 1
ATOM 835 O O . VAL A 1 105 ? -4.372 -5.575 6.283 1.00 97.88 105 VAL A O 1
ATOM 838 N N . ALA A 1 106 ? -4.780 -5.344 4.081 1.00 97.62 106 ALA A N 1
ATOM 839 C CA . ALA A 1 106 ? -5.475 -6.607 3.893 1.00 97.62 106 ALA A CA 1
ATOM 840 C C . ALA A 1 106 ? -5.152 -7.193 2.514 1.00 97.62 106 ALA A C 1
ATOM 842 O O . ALA A 1 106 ? -4.880 -6.460 1.556 1.00 97.62 106 ALA A O 1
ATOM 843 N N . VAL A 1 107 ? -5.169 -8.516 2.429 1.00 97.50 107 VAL A N 1
ATOM 844 C CA . VAL A 1 107 ? -4.849 -9.310 1.238 1.00 97.50 1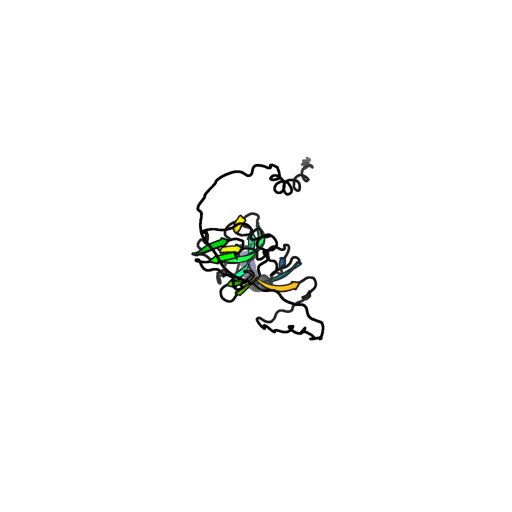07 VAL A CA 1
ATOM 845 C C . VAL A 1 107 ? -6.044 -10.179 0.851 1.00 97.50 107 VAL A C 1
ATOM 847 O O . VAL A 1 107 ? -7.018 -10.259 1.592 1.00 97.50 107 VAL A O 1
ATOM 850 N N . ALA A 1 108 ? -5.987 -10.801 -0.326 1.00 97.19 108 ALA A N 1
ATOM 851 C CA . ALA A 1 108 ? -7.048 -11.661 -0.845 1.00 97.19 108 ALA A CA 1
ATOM 852 C C . ALA A 1 108 ? -7.621 -12.635 0.205 1.00 97.19 108 ALA A C 1
ATOM 854 O O . ALA A 1 108 ? -6.876 -13.378 0.843 1.00 97.19 108 ALA A O 1
ATOM 855 N N . GLY A 1 109 ? -8.951 -12.657 0.327 1.00 97.12 109 GLY A N 1
ATOM 856 C CA . GLY A 1 109 ? -9.695 -13.498 1.269 1.00 97.12 109 GLY A CA 1
ATOM 857 C C . GLY A 1 109 ? -9.967 -12.855 2.630 1.00 97.12 109 GLY A C 1
ATOM 858 O O . GLY A 1 109 ? -10.782 -13.379 3.385 1.00 97.12 109 GLY A O 1
ATOM 859 N N . ASP A 1 110 ? -9.340 -11.721 2.938 1.00 97.94 110 ASP A N 1
ATOM 860 C CA . ASP A 1 110 ? -9.548 -11.038 4.211 1.00 97.94 110 ASP A CA 1
ATOM 861 C C . ASP A 1 110 ? -10.910 -10.367 4.285 1.00 97.94 110 ASP A C 1
ATOM 863 O O . ASP A 1 110 ? -11.345 -9.705 3.340 1.00 97.94 110 ASP A O 1
ATOM 867 N N . HIS A 1 111 ? -11.526 -10.478 5.457 1.00 98.06 111 HIS A N 1
ATOM 868 C CA . HIS A 1 111 ? -12.693 -9.710 5.842 1.00 98.06 111 HIS A CA 1
ATOM 869 C C . HIS A 1 111 ? -12.261 -8.457 6.598 1.00 98.06 111 HIS A C 1
ATOM 871 O O . HIS A 1 111 ? -11.551 -8.560 7.601 1.00 98.06 111 HIS A O 1
ATOM 877 N N . VAL A 1 112 ? -12.669 -7.285 6.129 1.00 98.31 112 VAL A N 1
ATOM 878 C CA . VAL A 1 112 ? -12.176 -6.001 6.624 1.00 98.31 112 VAL A CA 1
ATOM 879 C C . VAL A 1 112 ? -13.320 -5.152 7.152 1.00 98.31 112 VAL A C 1
ATOM 881 O O . VAL A 1 112 ? -14.238 -4.792 6.415 1.00 98.31 112 VAL A O 1
ATOM 884 N N . ASP A 1 113 ? -13.185 -4.738 8.407 1.00 98.31 113 ASP A N 1
ATOM 885 C CA . ASP A 1 113 ? -13.925 -3.618 8.971 1.00 98.31 113 ASP A CA 1
ATOM 886 C C . ASP A 1 113 ? -12.937 -2.522 9.378 1.00 98.31 113 ASP A C 1
ATOM 888 O O . ASP A 1 113 ? -11.896 -2.779 9.984 1.00 98.31 113 ASP A O 1
ATOM 892 N N . LEU A 1 114 ? -13.266 -1.276 9.065 1.00 98.12 114 LEU A N 1
ATOM 893 C CA . LEU A 1 114 ? -12.526 -0.099 9.498 1.00 98.12 114 LEU A CA 1
ATOM 894 C C . LEU A 1 114 ? -13.509 0.827 10.201 1.00 98.12 114 LEU A C 1
ATOM 896 O O . LEU A 1 114 ? -14.488 1.243 9.589 1.00 98.12 114 LEU A O 1
ATOM 900 N N . ARG A 1 115 ? -13.257 1.119 11.479 1.00 97.12 115 ARG A N 1
ATOM 901 C CA . ARG A 1 115 ? -14.176 1.890 12.330 1.00 97.12 115 ARG A CA 1
ATOM 902 C C . ARG A 1 115 ? -13.420 2.987 13.051 1.00 97.12 115 ARG A C 1
ATOM 904 O O . ARG A 1 115 ? -12.507 2.691 13.823 1.00 97.12 115 ARG A O 1
ATOM 911 N N . GLY A 1 116 ? -13.761 4.244 12.785 1.00 95.75 116 GLY A N 1
ATOM 912 C CA . GLY A 1 116 ? -13.069 5.396 13.364 1.00 95.75 116 GLY A CA 1
ATOM 913 C C . GLY A 1 116 ? -11.573 5.418 13.039 1.00 95.75 116 GLY A C 1
ATOM 914 O O . GLY A 1 116 ? -10.779 5.925 13.821 1.00 95.75 116 GLY A O 1
ATOM 915 N N . GLY A 1 117 ? -11.173 4.833 11.906 1.00 96.00 117 GLY A N 1
ATOM 916 C CA . GLY A 1 117 ? -9.767 4.691 11.532 1.00 96.00 117 GLY A CA 1
ATOM 917 C C . GLY A 1 117 ? -9.028 3.524 12.190 1.00 96.00 117 GLY A C 1
ATOM 918 O O . GLY A 1 117 ? -7.827 3.421 11.964 1.00 96.00 117 GLY A O 1
ATOM 919 N N . HIS A 1 118 ? -9.693 2.631 12.929 1.00 97.44 118 HIS A N 1
ATOM 920 C CA . HIS A 1 118 ? -9.094 1.412 13.488 1.00 97.44 118 HIS A CA 1
ATOM 921 C C . HIS A 1 118 ? -9.496 0.172 12.692 1.00 97.44 118 HIS A C 1
ATOM 923 O O . HIS A 1 118 ? -10.679 -0.026 12.396 1.00 97.44 118 HIS A O 1
ATOM 929 N N . LEU A 1 119 ? -8.507 -0.651 12.341 1.00 97.62 119 LEU A N 1
ATOM 930 C CA . LEU A 1 119 ? -8.692 -1.807 11.472 1.00 97.62 119 LEU A CA 1
ATOM 931 C C . LEU A 1 119 ? -9.020 -3.084 12.254 1.00 97.62 119 LEU A C 1
ATOM 933 O O . LEU A 1 119 ? -8.351 -3.426 13.233 1.00 97.62 119 LEU A O 1
ATOM 937 N N . TYR A 1 120 ? -9.999 -3.821 11.743 1.00 97.94 120 TYR A N 1
ATOM 938 C CA . TYR A 1 120 ? -10.359 -5.163 12.169 1.00 97.94 120 TYR A CA 1
ATOM 939 C C . TYR A 1 120 ? -10.259 -6.091 10.962 1.00 97.94 120 TYR A C 1
ATOM 941 O O . TYR A 1 120 ? -10.889 -5.849 9.932 1.00 97.94 120 TYR A O 1
ATOM 949 N N . ILE A 1 121 ? -9.467 -7.151 11.089 1.00 97.62 121 ILE A N 1
ATOM 950 C CA . ILE A 1 121 ? -9.303 -8.164 10.048 1.00 97.62 121 ILE A CA 1
ATOM 951 C C . ILE A 1 121 ? -9.846 -9.484 10.569 1.00 97.62 121 ILE A C 1
ATOM 953 O O . ILE A 1 121 ? -9.437 -9.947 11.632 1.00 97.62 121 ILE A O 1
ATOM 957 N N . ASN A 1 122 ? -10.771 -10.093 9.830 1.00 96.81 122 ASN A N 1
ATOM 958 C CA . ASN A 1 122 ? -11.433 -11.345 10.208 1.00 96.81 122 ASN A CA 1
ATOM 959 C C . ASN A 1 122 ? -12.042 -11.271 11.625 1.00 96.81 122 ASN A C 1
ATOM 961 O O . ASN A 1 122 ? -11.938 -12.206 12.416 1.00 96.81 122 ASN A O 1
ATOM 965 N N . GLY A 1 123 ? -12.625 -10.114 11.966 1.00 95.94 123 GLY A N 1
ATOM 966 C CA . GLY A 1 123 ? -13.221 -9.829 13.276 1.00 95.94 123 GLY A CA 1
ATOM 967 C C . GLY A 1 123 ? -12.227 -9.484 14.396 1.00 95.94 123 GLY A C 1
ATOM 968 O O . GLY A 1 123 ? -12.655 -9.140 15.495 1.00 95.94 123 GLY A O 1
ATOM 969 N N . GLN A 1 124 ? -10.916 -9.537 14.146 1.00 96.25 124 GLN A N 1
ATOM 970 C CA . GLN A 1 124 ? -9.881 -9.250 15.143 1.00 96.25 124 GLN A CA 1
ATOM 971 C C . GLN A 1 124 ? -9.331 -7.832 14.979 1.00 96.25 124 GLN A C 1
ATOM 973 O O . GLN A 1 124 ? -8.904 -7.452 13.891 1.00 96.25 124 GLN A O 1
ATOM 978 N N . SER A 1 125 ? -9.308 -7.057 16.068 1.00 96.56 125 SER A N 1
ATOM 979 C CA . SER A 1 125 ? -8.671 -5.734 16.082 1.00 96.56 125 SER A CA 1
ATOM 980 C C . SER A 1 125 ? -7.159 -5.861 15.923 1.00 96.56 125 SER A C 1
ATOM 982 O O . SER A 1 125 ? -6.535 -6.679 16.602 1.00 96.56 125 SER A O 1
ATOM 984 N N . LEU A 1 126 ? -6.563 -5.022 15.072 1.00 96.44 126 LEU A N 1
ATOM 985 C CA . LEU A 1 126 ? -5.104 -4.940 14.943 1.00 96.44 126 LEU A CA 1
ATOM 986 C C . LEU A 1 126 ? -4.455 -3.962 15.932 1.00 96.44 126 LEU A C 1
ATOM 988 O O . LEU A 1 126 ? -3.228 -3.850 15.939 1.00 96.44 126 LEU A O 1
ATOM 992 N N . ALA A 1 127 ? -5.235 -3.256 16.757 1.00 96.25 127 ALA A N 1
ATOM 993 C CA . ALA A 1 127 ? -4.700 -2.326 17.748 1.00 96.25 127 ALA A CA 1
ATOM 994 C C . ALA A 1 127 ? -3.774 -3.047 18.746 1.00 96.25 127 ALA A C 1
ATOM 996 O O . ALA A 1 127 ? -4.154 -4.029 19.384 1.00 96.25 127 ALA A O 1
ATOM 997 N N . ALA A 1 128 ? -2.548 -2.550 18.880 1.00 94.50 128 ALA A N 1
ATOM 998 C CA . ALA A 1 128 ? -1.494 -3.131 19.709 1.00 94.50 128 ALA A CA 1
ATOM 999 C C . ALA A 1 128 ? -1.219 -2.329 20.989 1.00 94.50 128 ALA A C 1
ATOM 1001 O O . ALA A 1 128 ? -0.478 -2.791 21.858 1.00 94.50 128 ALA A O 1
ATOM 1002 N N . ASP A 1 129 ? -1.784 -1.130 21.096 1.00 93.88 129 ASP A N 1
ATOM 1003 C CA . ASP A 1 129 ? -1.705 -0.245 22.249 1.00 93.88 129 ASP A CA 1
ATOM 1004 C C . ASP A 1 129 ? -3.103 0.224 22.675 1.00 93.88 129 ASP A C 1
ATOM 1006 O O . ASP A 1 129 ? -4.066 0.169 21.913 1.00 93.88 129 ASP A O 1
ATOM 1010 N N . GLN A 1 130 ? -3.217 0.705 23.915 1.00 90.31 130 GLN A N 1
ATOM 1011 C CA . GLN A 1 130 ? -4.499 1.165 24.466 1.00 90.31 130 GLN A CA 1
ATOM 1012 C C . GLN A 1 130 ? -5.054 2.391 23.732 1.00 90.31 130 GLN A C 1
ATOM 1014 O O . GLN A 1 130 ? -6.265 2.577 23.685 1.00 90.31 130 GLN A O 1
ATOM 1019 N N . ALA A 1 131 ? -4.173 3.219 23.165 1.00 89.62 131 ALA A N 1
ATOM 1020 C CA . ALA A 1 131 ? -4.566 4.392 22.395 1.00 89.62 131 ALA A CA 1
ATOM 1021 C C . ALA A 1 131 ? -5.010 4.049 20.960 1.00 89.62 131 ALA A C 1
ATOM 1023 O O . ALA A 1 131 ? -5.525 4.922 20.267 1.00 89.62 131 ALA A O 1
ATOM 1024 N N . GLY A 1 132 ? -4.799 2.810 20.494 1.00 92.06 132 GLY A N 1
ATOM 1025 C CA . GLY A 1 132 ? -5.122 2.390 19.130 1.00 92.06 132 GLY A CA 1
ATOM 1026 C C . GLY A 1 132 ? -4.306 3.105 18.048 1.00 92.06 132 GLY A C 1
ATOM 1027 O O . GLY A 1 132 ? -4.747 3.174 16.901 1.00 92.06 132 GLY A O 1
ATOM 1028 N N . LEU A 1 133 ? -3.140 3.654 18.402 1.00 95.38 133 LEU A N 1
ATOM 1029 C CA . LEU A 1 133 ? -2.235 4.366 17.495 1.00 95.38 133 LEU A CA 1
ATOM 1030 C C . LEU A 1 133 ? -1.159 3.452 16.908 1.00 95.38 133 LEU A C 1
ATOM 1032 O O . LEU A 1 133 ? -0.373 3.890 16.065 1.00 95.38 133 LEU A O 1
ATOM 1036 N N . ILE A 1 134 ? -1.090 2.200 17.352 1.00 96.94 134 ILE A N 1
ATOM 1037 C CA . ILE A 1 134 ? -0.198 1.187 16.806 1.00 96.94 134 ILE A CA 1
ATOM 1038 C C . ILE A 1 134 ? -1.043 0.025 16.305 1.00 96.94 134 ILE A C 1
ATOM 1040 O O . ILE A 1 134 ? -1.767 -0.595 17.076 1.00 96.94 134 ILE A O 1
ATOM 1044 N N . GLU A 1 135 ? -0.899 -0.317 15.030 1.00 97.00 135 GLU A N 1
ATOM 1045 C CA . GLU A 1 135 ? -1.442 -1.550 14.464 1.00 97.00 135 GLU A CA 1
ATOM 1046 C C . GLU A 1 135 ? -0.341 -2.601 14.345 1.00 97.00 135 GLU A C 1
ATOM 1048 O O . GLU A 1 135 ? 0.770 -2.306 13.888 1.00 97.00 135 GLU A O 1
ATOM 1053 N N . ARG A 1 136 ? -0.639 -3.840 14.742 1.00 96.94 136 ARG A N 1
ATOM 1054 C CA . ARG A 1 136 ? 0.268 -4.979 14.598 1.00 96.94 136 ARG A CA 1
ATOM 1055 C C . ARG A 1 136 ? -0.221 -5.908 13.498 1.00 96.94 136 ARG A C 1
ATOM 1057 O O . ARG A 1 136 ? -1.311 -6.458 13.553 1.00 96.94 136 ARG A O 1
ATOM 1064 N N . PHE A 1 137 ? 0.656 -6.097 12.527 1.00 94.50 137 PHE A N 1
ATOM 1065 C CA . PHE A 1 137 ? 0.562 -7.109 11.489 1.00 94.50 137 PHE A CA 1
ATOM 1066 C C . PHE A 1 137 ? 1.555 -8.228 11.821 1.00 94.50 137 PHE A C 1
ATOM 1068 O O . PHE A 1 137 ? 2.446 -8.040 12.655 1.00 94.50 137 PHE A O 1
ATOM 1075 N N . ASP A 1 138 ? 1.451 -9.377 11.162 1.00 86.19 138 ASP A N 1
ATOM 1076 C CA . ASP A 1 138 ? 2.338 -10.517 11.417 1.00 86.19 138 ASP A CA 1
ATOM 1077 C C . ASP A 1 138 ? 3.820 -10.127 11.258 1.00 86.19 138 ASP A C 1
ATOM 1079 O O . ASP A 1 138 ? 4.331 -9.908 10.158 1.00 86.19 138 ASP A O 1
ATOM 1083 N N . GLY A 1 139 ? 4.511 -9.967 12.393 1.00 86.44 139 GLY A N 1
ATOM 1084 C CA . GLY A 1 139 ? 5.910 -9.536 12.462 1.00 86.44 139 GLY A CA 1
ATOM 1085 C C . GLY A 1 139 ? 6.180 -8.063 12.115 1.00 86.44 139 GLY A C 1
ATOM 1086 O O . GLY A 1 139 ? 7.345 -7.678 12.008 1.00 86.44 139 GLY A O 1
ATOM 1087 N N . ARG A 1 140 ? 5.151 -7.222 11.930 1.00 92.75 140 ARG A N 1
ATOM 1088 C CA . ARG A 1 140 ? 5.297 -5.794 11.582 1.00 92.75 140 ARG A CA 1
ATOM 1089 C C . ARG A 1 140 ? 4.397 -4.925 12.449 1.00 92.75 140 ARG A C 1
ATOM 1091 O O . ARG A 1 140 ? 3.354 -5.352 12.930 1.00 92.75 140 ARG A O 1
ATOM 1098 N N . SER A 1 141 ? 4.778 -3.675 12.658 1.00 94.62 141 SER A N 1
ATOM 1099 C CA . SER A 1 141 ? 3.911 -2.711 13.332 1.00 94.62 141 SER A CA 1
ATOM 1100 C C . SER A 1 141 ? 3.923 -1.388 12.590 1.00 94.62 141 SER A C 1
ATOM 1102 O O . SER A 1 141 ? 4.942 -0.996 12.020 1.00 94.62 141 SER A O 1
ATOM 1104 N N . ALA A 1 142 ? 2.773 -0.732 12.573 1.00 95.19 142 ALA A N 1
ATOM 1105 C CA . ALA A 1 142 ? 2.572 0.556 11.941 1.00 95.19 142 ALA A CA 1
ATOM 1106 C C . ALA A 1 142 ? 2.069 1.538 12.987 1.00 95.19 142 ALA A C 1
ATOM 1108 O O . ALA A 1 142 ? 1.175 1.208 13.762 1.00 95.19 142 ALA A O 1
ATOM 1109 N N . ARG A 1 143 ? 2.642 2.739 13.002 1.00 96.88 143 ARG A N 1
ATOM 1110 C CA . ARG A 1 143 ? 2.105 3.839 13.794 1.00 96.88 143 ARG A CA 1
ATOM 1111 C C . ARG A 1 143 ? 1.119 4.609 12.927 1.00 96.88 143 ARG A C 1
ATOM 1113 O O . ARG A 1 143 ? 1.431 4.888 11.773 1.00 96.88 143 ARG A O 1
ATOM 1120 N N . LEU A 1 144 ? -0.033 4.936 13.487 1.00 96.88 144 LEU A N 1
ATOM 1121 C CA . LEU A 1 144 ? -1.077 5.702 12.827 1.00 96.88 144 LEU A CA 1
ATOM 1122 C C . LEU A 1 144 ? -0.992 7.179 13.208 1.00 96.88 144 LEU A C 1
ATOM 1124 O O . LEU A 1 144 ? -0.556 7.529 14.309 1.00 96.88 144 LEU A O 1
ATOM 1128 N N . ASP A 1 145 ? -1.448 8.027 12.295 1.00 96.56 145 ASP A N 1
ATOM 1129 C CA . ASP A 1 145 ? -1.831 9.405 12.571 1.00 96.56 145 ASP A CA 1
ATOM 1130 C C . ASP A 1 145 ? -3.347 9.546 12.353 1.00 96.56 145 ASP A C 1
ATOM 1132 O O . ASP A 1 145 ? -3.866 9.283 11.262 1.00 96.56 145 ASP A O 1
ATOM 1136 N N . LEU A 1 146 ? -4.050 9.909 13.426 1.00 96.12 146 LEU A N 1
ATOM 1137 C CA . LEU A 1 146 ? -5.500 10.112 13.470 1.00 96.12 146 LEU A CA 1
ATOM 1138 C C . LEU A 1 146 ? -5.864 11.583 13.739 1.00 96.12 146 LEU A C 1
ATOM 1140 O O . LEU A 1 146 ? -7.021 11.874 14.038 1.00 96.12 146 LEU A O 1
ATOM 1144 N N . ASN A 1 147 ? -4.903 12.512 13.665 1.00 95.31 147 ASN A N 1
ATOM 1145 C CA . ASN A 1 147 ? -5.116 13.923 14.011 1.00 95.31 147 ASN A CA 1
ATOM 1146 C C . ASN A 1 147 ? -6.167 14.593 13.114 1.00 95.31 147 ASN A C 1
ATOM 1148 O O . ASN A 1 147 ? -6.961 15.396 13.598 1.00 95.31 147 ASN A O 1
ATOM 1152 N N . ASP A 1 148 ? -6.225 14.203 11.837 1.00 95.00 148 ASP A N 1
ATOM 1153 C CA . ASP A 1 148 ? -7.248 14.644 10.879 1.00 95.00 148 ASP A CA 1
ATOM 1154 C C . ASP A 1 148 ? -8.475 13.699 10.834 1.00 95.00 148 ASP A C 1
ATOM 1156 O O . ASP A 1 148 ? -9.271 13.716 9.892 1.00 95.00 148 ASP A O 1
ATOM 1160 N N . GLY A 1 149 ? -8.633 12.839 11.848 1.00 95.19 149 GLY A N 1
ATOM 1161 C CA . GLY A 1 149 ? -9.689 11.833 11.964 1.00 95.19 149 GLY A CA 1
ATOM 1162 C C . GLY A 1 149 ? -9.330 10.466 11.370 1.00 95.19 149 GLY A C 1
ATOM 1163 O O . GLY A 1 149 ? -8.226 10.227 10.886 1.00 95.19 149 GLY A O 1
ATOM 1164 N N . GLY A 1 150 ? -10.291 9.539 11.410 1.00 94.62 150 GLY A N 1
ATOM 1165 C CA . GLY A 1 150 ? -10.138 8.175 10.887 1.00 94.62 150 GLY A CA 1
ATOM 1166 C C . GLY A 1 150 ? -10.410 8.023 9.386 1.00 94.62 150 GLY A C 1
ATOM 1167 O O . GLY A 1 150 ? -10.119 6.970 8.823 1.00 94.62 150 GLY A O 1
ATOM 1168 N N . GLY A 1 151 ? -10.936 9.067 8.734 1.00 95.00 151 GLY A N 1
ATOM 1169 C CA . GLY A 1 151 ? -11.494 9.025 7.377 1.00 95.00 151 GLY A CA 1
ATOM 1170 C C . GLY A 1 151 ? -12.734 8.120 7.259 1.00 95.00 151 GLY A C 1
ATOM 1171 O O . GLY A 1 151 ? -13.337 7.799 8.280 1.00 95.00 151 GLY A O 1
ATOM 1172 N N . PRO A 1 152 ? -13.155 7.746 6.034 1.00 97.19 152 PRO A N 1
ATOM 1173 C CA . PRO A 1 152 ? -14.347 6.922 5.835 1.00 97.19 152 PRO A CA 1
ATOM 1174 C C . PRO A 1 152 ? -14.198 5.524 6.439 1.00 97.19 152 PRO A C 1
ATOM 1176 O O . PRO A 1 152 ? -13.148 4.894 6.292 1.00 97.19 152 PRO A O 1
ATOM 1179 N N . ASP A 1 153 ? -15.267 5.038 7.059 1.00 97.62 153 ASP A N 1
ATOM 1180 C CA . ASP A 1 153 ? -15.342 3.673 7.569 1.00 97.62 153 ASP A CA 1
ATOM 1181 C C . ASP A 1 153 ? -15.582 2.667 6.435 1.00 97.62 153 ASP A C 1
ATOM 1183 O O . ASP A 1 153 ? -16.138 2.991 5.382 1.00 97.62 153 ASP A O 1
ATOM 1187 N N . LEU A 1 154 ? -15.155 1.428 6.671 1.00 97.44 154 LEU A N 1
ATOM 1188 C CA . LEU A 1 154 ? -15.434 0.273 5.823 1.00 97.44 154 LEU A CA 1
ATOM 1189 C C . LEU A 1 154 ? -16.153 -0.767 6.673 1.00 97.44 154 LEU A C 1
ATOM 1191 O O . LEU A 1 154 ? -15.802 -0.982 7.832 1.00 97.44 154 LEU A O 1
ATOM 1195 N N . THR A 1 155 ? -17.163 -1.413 6.110 1.00 96.75 155 THR A N 1
ATOM 1196 C CA . THR A 1 155 ? -17.942 -2.434 6.811 1.00 96.75 155 THR A CA 1
ATOM 1197 C C . THR A 1 155 ? -18.095 -3.631 5.898 1.00 96.75 155 THR A C 1
ATOM 1199 O O . THR A 1 155 ? -18.487 -3.455 4.745 1.00 96.75 155 THR A O 1
ATOM 1202 N N . ASP A 1 156 ? -17.784 -4.817 6.417 1.00 95.50 156 ASP A N 1
ATOM 1203 C CA . ASP A 1 156 ? -18.015 -6.091 5.722 1.00 95.50 156 ASP A CA 1
ATOM 1204 C C . ASP A 1 156 ? -17.311 -6.206 4.352 1.00 95.50 156 ASP A C 1
ATOM 1206 O O . ASP A 1 156 ? -17.842 -6.741 3.380 1.00 95.50 156 ASP A O 1
ATOM 1210 N N . VAL A 1 157 ? -16.099 -5.649 4.228 1.00 97.44 157 VAL A N 1
ATOM 1211 C CA . VAL A 1 157 ? -15.379 -5.622 2.948 1.00 97.44 157 VAL A CA 1
ATOM 1212 C C . VAL A 1 157 ? -14.517 -6.869 2.796 1.00 97.44 157 VAL A C 1
ATOM 1214 O O . VAL A 1 157 ? -13.526 -7.033 3.503 1.00 97.44 157 VAL A O 1
ATOM 1217 N N . VAL A 1 158 ? -14.837 -7.710 1.813 1.00 98.25 158 VAL A N 1
ATOM 1218 C CA . VAL A 1 158 ? -14.015 -8.875 1.451 1.00 98.25 158 VAL A CA 1
ATOM 1219 C C . VAL A 1 158 ? -13.030 -8.514 0.346 1.00 98.25 158 VAL A C 1
ATOM 1221 O O . VAL A 1 158 ? -13.426 -8.032 -0.717 1.00 98.25 158 VAL A O 1
ATOM 1224 N N . VAL A 1 159 ? -11.741 -8.784 0.563 1.00 98.19 159 VAL A N 1
ATOM 1225 C CA . VAL A 1 159 ? -10.706 -8.543 -0.452 1.00 98.19 159 VAL A CA 1
ATOM 1226 C C . VAL A 1 159 ? -10.746 -9.641 -1.529 1.00 98.19 159 VAL A C 1
ATOM 1228 O O . VAL A 1 159 ? -10.549 -10.817 -1.206 1.00 98.19 159 VAL A O 1
ATOM 1231 N N . PRO A 1 160 ? -10.945 -9.303 -2.820 1.00 98.00 160 PRO A N 1
ATOM 1232 C CA . PRO A 1 160 ? -11.006 -10.299 -3.888 1.00 98.00 160 PRO A CA 1
ATOM 1233 C C . PRO A 1 160 ? -9.668 -11.020 -4.137 1.00 98.00 160 PRO A C 1
ATOM 1235 O O . PRO A 1 160 ? -8.602 -10.455 -3.870 1.00 98.00 160 PRO A O 1
ATOM 1238 N N . PRO A 1 161 ? -9.694 -12.230 -4.732 1.00 96.75 161 PRO A N 1
ATOM 1239 C CA . PRO A 1 161 ? -8.491 -12.914 -5.203 1.00 96.75 161 PRO A CA 1
ATOM 1240 C C . PRO A 1 161 ? -7.631 -12.029 -6.111 1.00 96.75 161 PRO A C 1
ATOM 1242 O O . PRO A 1 161 ? -8.150 -11.328 -6.976 1.00 96.75 161 PRO A O 1
ATOM 1245 N N . GLY A 1 162 ? -6.310 -12.072 -5.917 1.00 93.88 162 GLY A N 1
ATOM 1246 C CA . GLY A 1 162 ? -5.351 -11.298 -6.714 1.00 93.88 162 GLY A CA 1
ATOM 1247 C C . GLY A 1 162 ? -5.281 -9.805 -6.379 1.00 93.88 162 GLY A C 1
ATOM 1248 O O . GLY A 1 162 ? -4.474 -9.098 -6.979 1.00 93.88 162 GLY A O 1
ATOM 1249 N N . LYS A 1 163 ? -6.065 -9.320 -5.408 1.00 96.69 163 LYS A N 1
ATOM 1250 C CA . LYS A 1 163 ? -6.079 -7.912 -5.001 1.00 96.69 163 LYS A CA 1
ATOM 1251 C C . LYS A 1 163 ? -5.632 -7.716 -3.561 1.00 96.69 163 LYS A C 1
ATOM 1253 O O . LYS A 1 163 ? -5.574 -8.650 -2.762 1.00 96.69 163 LYS A O 1
ATOM 1258 N N . VAL A 1 164 ? -5.341 -6.464 -3.235 1.00 97.75 164 VAL A N 1
ATOM 1259 C CA . VAL A 1 164 ? -5.051 -6.006 -1.880 1.00 97.75 164 VAL A CA 1
ATOM 1260 C C . VAL A 1 164 ? -5.809 -4.725 -1.562 1.00 97.75 164 VAL A C 1
ATOM 1262 O O . VAL A 1 164 ? -6.105 -3.918 -2.449 1.00 97.75 164 VAL A O 1
ATOM 1265 N N . LEU A 1 165 ? -6.093 -4.517 -0.278 1.00 98.12 165 LEU A N 1
ATOM 1266 C CA . LEU A 1 165 ? -6.564 -3.239 0.239 1.00 98.12 165 LEU A CA 1
ATOM 1267 C C . LEU A 1 165 ? -5.381 -2.464 0.816 1.00 98.12 165 LEU A C 1
ATOM 1269 O O . LEU A 1 165 ? -4.572 -3.004 1.578 1.00 98.12 165 LEU A O 1
ATOM 1273 N N . VAL A 1 166 ? -5.301 -1.183 0.469 1.00 98.12 166 VAL A N 1
ATOM 1274 C CA . VAL A 1 166 ? -4.218 -0.301 0.901 1.00 98.12 166 VAL A CA 1
ATOM 1275 C C . VAL A 1 166 ? -4.757 0.937 1.602 1.00 98.12 166 VAL A C 1
ATOM 1277 O O . VAL A 1 166 ? -5.717 1.540 1.128 1.00 98.12 166 VAL A O 1
ATOM 1280 N N . LEU A 1 167 ? -4.117 1.342 2.698 1.00 98.31 167 LEU A N 1
ATOM 1281 C CA . LEU A 1 167 ? -4.462 2.541 3.468 1.00 98.31 167 LEU A CA 1
ATOM 1282 C C . LEU A 1 167 ? -3.225 3.403 3.727 1.00 98.31 167 LEU A C 1
ATOM 1284 O O . LEU A 1 167 ? -2.090 2.919 3.720 1.00 98.31 167 LEU A O 1
ATOM 1288 N N . GLY A 1 168 ? -3.446 4.698 3.938 1.00 97.62 168 GLY A N 1
ATOM 1289 C CA . GLY A 1 168 ? -2.434 5.576 4.517 1.00 97.62 168 GLY A CA 1
ATOM 1290 C C . GLY A 1 168 ? -2.323 5.383 6.028 1.00 97.62 168 GLY A C 1
ATOM 1291 O O . GLY A 1 168 ? -3.311 5.087 6.704 1.00 97.62 168 GLY A O 1
ATOM 1292 N N . ASP A 1 169 ? -1.120 5.588 6.557 1.00 97.62 169 ASP A N 1
ATOM 1293 C CA . ASP A 1 169 ? -0.899 5.628 8.007 1.00 97.62 169 ASP A CA 1
ATOM 1294 C C . ASP A 1 169 ? -1.518 6.890 8.623 1.00 97.62 169 ASP A C 1
ATOM 1296 O O . ASP A 1 169 ? -2.018 6.838 9.746 1.00 97.62 169 ASP A O 1
ATOM 1300 N N . HIS A 1 170 ? -1.580 7.985 7.854 1.00 97.44 170 HIS A N 1
ATOM 1301 C CA . HIS A 1 170 ? -2.347 9.167 8.215 1.00 97.44 170 HIS A CA 1
ATOM 1302 C C . HIS A 1 170 ? -3.787 9.000 7.724 1.00 97.44 170 HIS A C 1
ATOM 1304 O O . HIS A 1 170 ? -4.123 9.341 6.587 1.00 97.44 170 HIS A O 1
ATOM 1310 N N . ARG A 1 171 ? -4.638 8.425 8.580 1.00 96.50 171 ARG A N 1
ATOM 1311 C CA . ARG A 1 171 ? -5.967 7.920 8.204 1.00 96.50 171 ARG A CA 1
ATOM 1312 C C . ARG A 1 171 ? -6.891 9.028 7.705 1.00 96.50 171 ARG A C 1
ATOM 1314 O O . ARG A 1 171 ? -7.537 8.842 6.678 1.00 96.50 171 ARG A O 1
ATOM 1321 N N . GLY A 1 172 ? -6.943 10.174 8.373 1.00 95.62 172 GLY A N 1
ATOM 1322 C CA . GLY A 1 172 ? -7.815 11.290 7.988 1.00 95.62 172 GLY A CA 1
ATOM 1323 C C . GLY A 1 172 ? -7.362 12.020 6.723 1.00 95.62 172 GLY A C 1
ATOM 1324 O O . GLY A 1 172 ? -8.188 12.463 5.929 1.00 95.62 172 GLY A O 1
ATOM 1325 N N . ALA A 1 173 ? -6.050 12.067 6.481 1.00 95.94 173 ALA A N 1
ATOM 1326 C CA . ALA A 1 173 ? -5.432 12.830 5.396 1.00 95.94 173 ALA A CA 1
ATOM 1327 C C . ALA A 1 173 ? -4.893 11.950 4.252 1.00 95.94 173 ALA A C 1
ATOM 1329 O O . ALA A 1 173 ? -3.852 12.237 3.648 1.00 95.94 173 ALA A O 1
ATOM 1330 N N . SER A 1 174 ? -5.586 10.853 3.936 1.00 96.00 174 SER A N 1
ATOM 1331 C CA . SER A 1 174 ? -5.143 9.903 2.916 1.00 96.00 174 SER A CA 1
ATOM 1332 C C . SER A 1 174 ? -6.244 9.554 1.919 1.00 96.00 174 SER A C 1
ATOM 1334 O O . SER A 1 174 ? -7.243 8.940 2.272 1.00 96.00 174 SER A O 1
ATOM 1336 N N . PHE A 1 175 ? -6.004 9.871 0.642 1.00 95.31 175 PHE A N 1
ATOM 1337 C CA . PHE A 1 175 ? -6.723 9.271 -0.483 1.00 95.31 175 PHE A CA 1
ATOM 1338 C C . PHE A 1 175 ? -6.115 7.891 -0.775 1.00 95.31 175 PHE A C 1
ATOM 1340 O O . PHE A 1 175 ? -4.968 7.787 -1.225 1.00 95.31 175 PHE A O 1
ATOM 1347 N N . ASP A 1 176 ? -6.838 6.837 -0.414 1.00 97.00 176 ASP A N 1
ATOM 1348 C CA . ASP A 1 176 ? -6.402 5.438 -0.454 1.00 97.00 176 ASP A CA 1
ATOM 1349 C C . ASP A 1 176 ? -7.560 4.489 -0.822 1.00 97.00 176 ASP A C 1
ATOM 1351 O O . ASP A 1 176 ? -8.552 4.919 -1.416 1.00 97.00 176 ASP A O 1
ATOM 1355 N N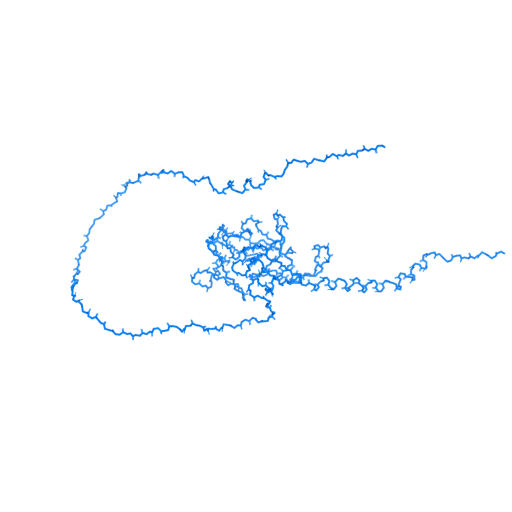 . GLY A 1 177 ? -7.436 3.196 -0.503 1.00 96.81 177 GLY A N 1
ATOM 1356 C CA . GLY A 1 177 ? -8.376 2.162 -0.929 1.00 96.81 177 GLY A CA 1
ATOM 1357 C C . GLY A 1 177 ? -9.812 2.356 -0.444 1.00 96.81 177 GLY A C 1
ATOM 1358 O O . GLY A 1 177 ? -10.726 1.787 -1.030 1.00 96.81 177 GLY A O 1
ATOM 1359 N N . ARG A 1 178 ? -10.049 3.226 0.545 1.00 97.25 178 ARG A N 1
ATOM 1360 C CA . ARG A 1 178 ? -11.411 3.650 0.920 1.00 97.25 178 ARG A CA 1
ATOM 1361 C C . ARG A 1 178 ? -12.131 4.421 -0.184 1.00 97.25 178 ARG A C 1
ATOM 1363 O O . ARG A 1 178 ? -13.354 4.415 -0.229 1.00 97.25 178 ARG A O 1
ATOM 1370 N N . PHE A 1 179 ? -11.381 5.096 -1.051 1.00 95.69 179 PHE A N 1
ATOM 1371 C CA . PHE A 1 179 ? -11.926 5.949 -2.106 1.00 95.69 179 PHE A CA 1
ATOM 1372 C C . PHE A 1 179 ? -11.847 5.291 -3.482 1.00 95.69 179 PHE A C 1
ATOM 1374 O O . PHE A 1 179 ? -12.796 5.382 -4.253 1.00 95.69 179 PHE A O 1
ATOM 1381 N N . PHE A 1 180 ? -10.724 4.638 -3.798 1.00 95.62 180 PHE A N 1
ATOM 1382 C CA . PHE A 1 180 ? -10.512 4.015 -5.112 1.00 95.62 180 PHE A CA 1
ATOM 1383 C C . PHE A 1 180 ? -10.662 2.487 -5.116 1.00 95.62 180 PHE A C 1
ATOM 1385 O O . PHE A 1 180 ? -10.508 1.863 -6.164 1.00 95.62 180 PHE A O 1
ATOM 1392 N N . GLY A 1 181 ? -10.955 1.873 -3.967 1.00 96.31 181 GLY A N 1
ATOM 1393 C CA . GLY A 1 181 ? -11.110 0.428 -3.837 1.00 96.31 181 GLY A CA 1
ATOM 1394 C C . GLY A 1 181 ? -9.781 -0.330 -3.799 1.00 96.31 181 GLY A C 1
ATOM 1395 O O . GLY A 1 181 ? -8.771 0.134 -3.265 1.00 96.31 181 GLY A O 1
ATOM 1396 N N . PHE A 1 182 ? -9.792 -1.544 -4.339 1.00 96.94 182 PHE A N 1
ATOM 1397 C CA . PHE A 1 182 ? -8.656 -2.460 -4.268 1.00 96.94 182 PHE A CA 1
ATOM 1398 C C . PHE A 1 182 ? -7.594 -2.191 -5.337 1.00 96.94 182 PHE A C 1
ATOM 1400 O O . PHE A 1 182 ? -7.874 -1.655 -6.409 1.00 96.94 182 PHE A O 1
ATOM 1407 N N . VAL A 1 183 ? -6.375 -2.647 -5.061 1.00 95.81 183 VAL A N 1
ATOM 1408 C CA . VAL A 1 183 ? -5.242 -2.603 -5.989 1.00 95.81 183 VAL A CA 1
ATOM 1409 C C . VAL A 1 183 ? -4.908 -4.024 -6.425 1.00 95.81 183 VAL A C 1
ATOM 1411 O O . VAL A 1 183 ? -4.839 -4.922 -5.587 1.00 95.81 183 VAL A O 1
ATOM 1414 N N . GLU A 1 184 ? -4.690 -4.235 -7.723 1.00 94.50 184 GLU A N 1
ATOM 1415 C CA . GLU A 1 184 ? -4.198 -5.521 -8.230 1.00 94.50 184 GLU A CA 1
ATOM 1416 C C . GLU A 1 184 ? -2.795 -5.792 -7.669 1.00 94.50 184 GLU A C 1
ATOM 1418 O O . GLU A 1 184 ? -1.904 -4.938 -7.740 1.00 94.50 184 GLU A O 1
ATOM 1423 N N . ALA A 1 185 ? -2.587 -6.976 -7.096 1.00 92.44 185 ALA A N 1
ATOM 1424 C CA . ALA A 1 185 ? -1.326 -7.332 -6.453 1.00 92.44 185 ALA A CA 1
ATOM 1425 C C . ALA A 1 185 ? -0.146 -7.314 -7.443 1.00 92.44 185 ALA A C 1
ATOM 1427 O O . ALA A 1 185 ? 0.974 -6.970 -7.066 1.00 92.44 185 ALA A O 1
ATOM 1428 N N . ASP A 1 186 ? -0.403 -7.621 -8.716 1.00 88.62 186 ASP A N 1
ATOM 1429 C CA . ASP A 1 186 ? 0.586 -7.615 -9.797 1.00 88.62 186 ASP A CA 1
ATOM 1430 C C . ASP A 1 186 ? 0.982 -6.202 -10.269 1.00 88.62 186 ASP A C 1
ATOM 1432 O O . ASP A 1 186 ? 2.057 -6.033 -10.852 1.00 88.62 186 ASP A O 1
ATOM 1436 N N . ARG A 1 187 ? 0.176 -5.175 -9.959 1.00 87.38 187 ARG A N 1
ATOM 1437 C CA . ARG A 1 187 ? 0.451 -3.754 -10.246 1.00 87.38 187 ARG A CA 1
ATOM 1438 C C . ARG A 1 187 ? 1.286 -3.068 -9.168 1.00 87.38 187 ARG A C 1
ATOM 1440 O O . ARG A 1 187 ? 1.738 -1.937 -9.364 1.00 87.38 187 ARG A O 1
ATOM 1447 N N . ILE A 1 188 ? 1.560 -3.740 -8.051 1.00 90.19 188 ILE A N 1
ATOM 1448 C CA . ILE A 1 188 ? 2.469 -3.217 -7.028 1.00 90.19 188 ILE A CA 1
ATOM 1449 C C . ILE A 1 188 ? 3.904 -3.305 -7.539 1.00 90.19 188 ILE A C 1
ATOM 1451 O O . ILE A 1 188 ? 4.410 -4.376 -7.852 1.00 90.19 188 ILE A O 1
ATOM 1455 N N . TYR A 1 189 ? 4.579 -2.165 -7.662 1.00 84.88 189 TYR A N 1
ATOM 1456 C CA . TYR A 1 189 ? 5.926 -2.080 -8.226 1.00 84.88 189 TYR A CA 1
ATOM 1457 C C . TYR A 1 189 ? 7.019 -2.594 -7.324 1.00 84.88 189 TYR A C 1
ATOM 1459 O O . TYR A 1 189 ? 8.050 -3.040 -7.815 1.00 84.88 189 TYR A O 1
ATOM 1467 N N . GLY A 1 190 ? 6.829 -2.467 -6.025 1.00 87.75 190 GLY A N 1
ATOM 1468 C CA . GLY A 1 190 ? 7.848 -2.854 -5.085 1.00 87.75 190 GLY A CA 1
ATOM 1469 C C . GLY A 1 190 ? 7.482 -2.482 -3.672 1.00 87.75 190 GLY A C 1
ATOM 1470 O O . GLY A 1 190 ? 6.503 -1.776 -3.404 1.00 87.75 190 GLY A O 1
ATOM 1471 N N . LYS A 1 191 ? 8.321 -2.979 -2.779 1.00 91.06 191 LYS A N 1
ATOM 1472 C CA . LYS A 1 191 ? 8.208 -2.805 -1.34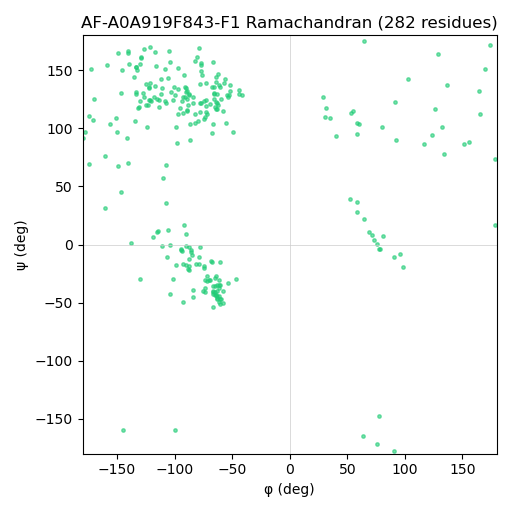2 1.00 91.06 191 LYS A CA 1
ATOM 1473 C C . LYS A 1 191 ? 9.180 -1.729 -0.887 1.00 91.06 191 LYS A C 1
ATOM 1475 O O . LYS A 1 191 ? 10.381 -1.838 -1.131 1.00 91.06 191 LYS A O 1
ATOM 1480 N N . ALA A 1 192 ? 8.687 -0.696 -0.213 1.00 90.25 192 ALA A N 1
ATOM 1481 C CA . ALA A 1 192 ? 9.559 0.272 0.439 1.00 90.25 192 ALA A CA 1
ATOM 1482 C C . ALA A 1 192 ? 10.253 -0.400 1.634 1.00 90.25 192 ALA A C 1
ATOM 1484 O O . ALA A 1 192 ? 9.593 -0.916 2.538 1.00 90.25 192 ALA A O 1
ATOM 1485 N N . LEU A 1 193 ? 11.586 -0.425 1.614 1.00 86.81 193 LEU A N 1
ATOM 1486 C CA . LEU A 1 193 ? 12.405 -1.100 2.621 1.00 86.81 193 LEU A CA 1
ATOM 1487 C C . LEU A 1 193 ? 12.825 -0.159 3.747 1.00 86.81 193 LEU A C 1
ATOM 1489 O O . LEU A 1 193 ? 12.718 -0.505 4.920 1.00 86.81 193 LEU A O 1
ATOM 1493 N N . ALA A 1 194 ? 13.348 1.011 3.383 1.00 85.31 194 ALA A N 1
ATOM 1494 C CA . ALA A 1 194 ? 13.946 1.936 4.333 1.00 85.31 194 ALA A CA 1
ATOM 1495 C C . ALA A 1 194 ? 13.986 3.364 3.786 1.00 85.31 194 ALA A C 1
ATOM 1497 O O . ALA A 1 194 ? 14.051 3.587 2.576 1.00 85.31 194 ALA A O 1
ATOM 1498 N N . ILE A 1 195 ? 14.004 4.330 4.701 1.00 88.88 195 ILE A N 1
ATOM 1499 C CA . ILE A 1 195 ? 14.280 5.738 4.414 1.00 88.88 195 ILE A CA 1
ATOM 1500 C C . ILE A 1 195 ? 15.792 5.922 4.508 1.00 88.88 195 ILE A C 1
ATOM 1502 O O . ILE A 1 195 ? 16.369 5.679 5.565 1.00 88.88 195 ILE A O 1
ATOM 1506 N N . TYR A 1 196 ? 16.436 6.350 3.424 1.00 87.00 196 TYR A N 1
ATOM 1507 C CA . TYR A 1 196 ? 17.885 6.601 3.429 1.00 87.00 196 TYR A CA 1
ATOM 1508 C C . TYR A 1 196 ? 18.223 8.085 3.616 1.00 87.00 196 TYR A C 1
ATOM 1510 O O . TYR A 1 196 ? 19.348 8.441 3.965 1.00 87.00 196 TYR A O 1
ATOM 1518 N N . TYR A 1 197 ? 17.253 8.969 3.385 1.00 86.38 197 TYR A N 1
ATOM 1519 C CA . TYR A 1 197 ? 17.406 10.404 3.580 1.00 86.38 197 TYR A CA 1
ATOM 1520 C C . TYR A 1 197 ? 16.089 11.018 4.045 1.00 86.38 197 TYR A C 1
ATOM 1522 O O . TYR A 1 197 ? 15.055 10.819 3.406 1.00 86.38 197 TYR A O 1
ATOM 1530 N N . ARG A 1 198 ? 16.162 11.814 5.114 1.00 86.12 198 ARG A N 1
ATOM 1531 C CA . ARG A 1 198 ? 15.077 12.663 5.611 1.00 86.12 198 ARG A CA 1
ATOM 1532 C C . ARG A 1 198 ? 15.598 14.086 5.761 1.00 86.12 198 ARG A C 1
ATOM 1534 O O . ARG A 1 198 ? 16.659 14.313 6.348 1.00 86.12 198 ARG A O 1
ATOM 1541 N N . ARG A 1 199 ? 14.867 15.061 5.217 1.00 77.00 199 ARG A N 1
ATOM 1542 C CA . ARG A 1 199 ? 15.244 16.478 5.316 1.00 77.00 199 ARG A CA 1
ATOM 1543 C C . ARG A 1 199 ? 15.254 16.885 6.797 1.00 77.00 199 ARG A C 1
ATOM 1545 O O . ARG A 1 199 ? 14.233 16.772 7.458 1.00 77.00 199 ARG A O 1
ATOM 1552 N N . GLY A 1 200 ? 16.404 17.333 7.300 1.00 71.88 200 GLY A N 1
ATOM 1553 C CA . GLY A 1 200 ? 16.601 17.706 8.709 1.00 71.88 200 GLY A CA 1
ATOM 1554 C C . GLY A 1 200 ? 17.260 16.634 9.591 1.00 71.88 200 GLY A C 1
ATOM 1555 O O . GLY A 1 200 ? 17.845 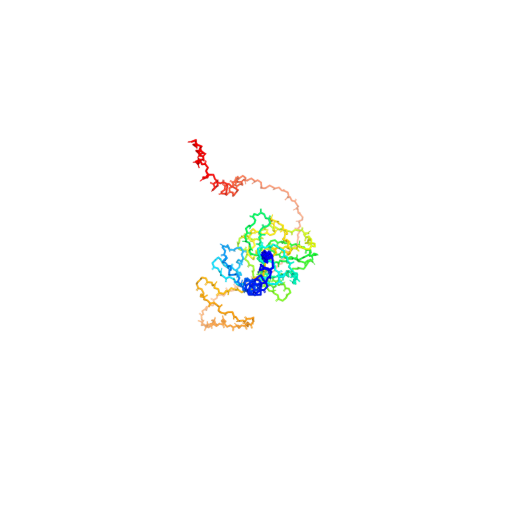16.997 10.602 1.00 71.88 200 GLY A O 1
ATOM 1556 N N . GLU A 1 201 ? 17.263 15.354 9.191 1.00 65.81 201 GLU A N 1
ATOM 1557 C CA . GLU A 1 201 ? 17.917 14.260 9.947 1.00 65.81 201 GLU A CA 1
ATOM 1558 C C . GLU A 1 201 ? 19.171 13.679 9.252 1.00 65.81 201 GLU A C 1
ATOM 1560 O O . GLU A 1 201 ? 19.835 12.803 9.801 1.00 65.81 201 GLU A O 1
ATOM 1565 N N . GLY A 1 202 ? 19.539 14.175 8.063 1.00 55.09 202 GLY A N 1
ATOM 1566 C CA . GLY A 1 202 ? 20.734 13.732 7.329 1.00 55.09 202 GLY A CA 1
ATOM 1567 C C . GLY A 1 202 ? 20.584 12.370 6.629 1.00 55.09 202 GLY A C 1
ATOM 1568 O O . GLY A 1 202 ? 19.488 11.820 6.508 1.00 55.09 202 GLY A O 1
ATOM 1569 N N . PHE A 1 203 ? 21.690 11.845 6.087 1.00 49.78 203 PHE A N 1
ATOM 1570 C CA . PHE A 1 203 ? 21.746 10.522 5.451 1.00 49.78 203 PHE A CA 1
ATOM 1571 C C . PHE A 1 203 ? 21.805 9.430 6.525 1.00 49.78 203 PHE A C 1
ATOM 1573 O O . PHE A 1 203 ? 22.734 9.404 7.332 1.00 49.78 203 PHE A O 1
ATOM 1580 N N . ARG A 1 204 ? 20.837 8.509 6.520 1.00 60.31 204 ARG A N 1
ATOM 1581 C CA . ARG A 1 204 ? 20.854 7.316 7.375 1.00 60.31 204 ARG A CA 1
ATOM 1582 C C . ARG A 1 204 ? 21.348 6.139 6.543 1.00 60.31 204 ARG A C 1
ATOM 1584 O O . ARG A 1 204 ? 20.601 5.583 5.742 1.00 60.31 204 ARG A O 1
ATOM 1591 N N . SER A 1 205 ? 22.620 5.780 6.716 1.00 50.34 205 SER A N 1
ATOM 1592 C CA . SER A 1 205 ? 23.166 4.549 6.139 1.00 50.34 205 SER A CA 1
ATOM 1593 C C . SER A 1 205 ? 22.450 3.353 6.770 1.00 50.34 205 SER A C 1
ATOM 1595 O O . SER A 1 205 ? 22.390 3.243 7.993 1.00 50.34 205 SER A O 1
ATOM 1597 N N . GLY A 1 206 ? 21.837 2.510 5.941 1.00 45.34 206 GLY A N 1
ATOM 1598 C CA . GLY A 1 206 ? 20.994 1.406 6.382 1.00 45.34 206 GLY A CA 1
ATOM 1599 C C . GLY A 1 206 ? 21.734 0.388 7.252 1.00 45.34 206 GLY A C 1
ATOM 1600 O O . GLY A 1 206 ? 22.827 -0.058 6.918 1.00 45.34 206 GLY A O 1
ATOM 1601 N N . GLY A 1 207 ? 21.086 -0.019 8.344 1.00 41.00 207 GLY A N 1
ATOM 1602 C CA . GLY A 1 207 ? 21.495 -1.155 9.162 1.00 41.00 207 GLY A CA 1
ATOM 1603 C C . GLY A 1 207 ? 20.788 -1.164 10.514 1.00 41.00 207 GLY A C 1
ATOM 1604 O O . GLY A 1 207 ? 21.062 -0.315 11.352 1.00 41.00 207 GLY A O 1
ATOM 1605 N N . GLY A 1 208 ? 19.905 -2.142 10.736 1.00 31.69 208 GLY A N 1
ATOM 1606 C CA . GLY A 1 208 ? 19.500 -2.539 12.088 1.00 31.69 208 GLY A CA 1
ATOM 1607 C C . GLY A 1 208 ? 18.006 -2.478 12.384 1.00 31.69 208 GLY A C 1
ATOM 1608 O O . GLY A 1 208 ? 17.476 -1.470 12.838 1.00 31.69 208 GLY A O 1
ATOM 1609 N N . CYS A 1 209 ? 17.352 -3.624 12.214 1.00 36.84 209 CYS A N 1
ATOM 1610 C CA . CYS A 1 209 ? 16.173 -3.994 12.984 1.00 36.84 209 CYS A CA 1
ATOM 1611 C C . CYS A 1 209 ? 16.544 -4.091 14.482 1.00 36.84 209 CYS A C 1
ATOM 1613 O O . CYS A 1 209 ? 17.569 -4.674 14.821 1.00 36.84 209 CYS A O 1
ATOM 1615 N N . SER A 1 210 ? 15.667 -3.566 15.343 1.00 42.19 210 SER A N 1
ATOM 1616 C CA . SER A 1 210 ? 15.539 -3.820 16.789 1.00 42.19 210 SER A CA 1
ATOM 1617 C C . SER A 1 210 ? 16.722 -3.501 17.714 1.00 42.19 210 SER A C 1
ATOM 1619 O O . SER A 1 210 ? 17.592 -4.333 17.958 1.00 42.19 210 SER A O 1
ATOM 1621 N N . ARG A 1 211 ? 16.606 -2.380 18.438 1.00 30.39 211 ARG A N 1
ATOM 1622 C CA . ARG A 1 211 ? 16.839 -2.388 19.890 1.00 30.39 211 ARG A CA 1
ATOM 1623 C C . ARG A 1 211 ? 16.008 -1.296 20.559 1.00 30.39 211 ARG A C 1
ATOM 1625 O O . ARG A 1 211 ? 16.275 -0.109 20.410 1.00 30.39 211 ARG A O 1
ATOM 1632 N N . VAL A 1 212 ? 14.979 -1.729 21.283 1.00 46.06 212 VAL A N 1
ATOM 1633 C CA . VAL A 1 212 ? 14.395 -0.946 22.371 1.00 46.06 212 VAL A CA 1
ATOM 1634 C C . VAL A 1 212 ? 15.527 -0.683 23.357 1.00 46.06 212 VAL A C 1
ATOM 1636 O O . VAL A 1 212 ? 16.058 -1.620 23.948 1.00 46.06 212 VAL A O 1
ATOM 1639 N N . SER A 1 213 ? 15.892 0.582 23.515 1.00 32.28 213 SER A N 1
ATOM 1640 C CA . SER A 1 213 ? 16.645 1.048 24.669 1.00 32.28 213 SER A CA 1
ATOM 1641 C C . SER A 1 213 ? 15.832 2.162 25.301 1.00 32.28 213 SER A C 1
ATOM 1643 O O . SER A 1 213 ? 15.789 3.288 24.812 1.00 32.28 213 SER A O 1
ATOM 1645 N N . HIS A 1 214 ? 15.146 1.789 26.379 1.00 39.94 214 HIS A N 1
ATOM 1646 C CA . HIS A 1 214 ? 14.801 2.693 27.461 1.00 39.94 214 HIS A CA 1
ATOM 1647 C C . HIS A 1 214 ? 15.992 3.600 27.785 1.00 39.94 214 HIS A C 1
ATOM 1649 O O . HIS A 1 214 ? 17.082 3.085 28.019 1.00 39.94 214 HIS A O 1
ATOM 1655 N N . ALA A 1 215 ? 15.762 4.911 27.835 1.00 37.16 215 ALA A N 1
ATOM 1656 C CA . ALA A 1 215 ? 16.413 5.839 28.761 1.00 37.16 215 ALA A CA 1
ATOM 1657 C C . ALA A 1 215 ? 15.878 7.256 28.509 1.00 37.16 215 ALA A C 1
ATOM 1659 O O . ALA A 1 215 ? 16.372 7.965 27.637 1.00 37.16 215 ALA A O 1
ATOM 1660 N N . ASN A 1 216 ? 14.828 7.635 29.239 1.00 36.03 216 ASN A N 1
ATOM 1661 C CA . ASN A 1 216 ? 14.800 8.888 30.001 1.00 36.03 216 ASN A CA 1
ATOM 1662 C C . ASN A 1 216 ? 13.512 8.964 30.831 1.00 36.03 216 ASN A C 1
ATOM 1664 O O . ASN A 1 216 ? 12.636 9.784 30.588 1.00 36.03 216 ASN A O 1
ATOM 1668 N N . ASP A 1 217 ? 13.444 8.100 31.844 1.00 37.47 217 ASP A N 1
ATOM 1669 C CA . ASP A 1 217 ? 12.821 8.445 33.121 1.00 37.47 217 ASP A CA 1
ATOM 1670 C C . ASP A 1 217 ? 13.956 8.849 34.063 1.00 37.47 217 ASP A C 1
ATOM 1672 O O . ASP A 1 217 ? 14.523 8.015 34.760 1.00 37.47 217 ASP A O 1
ATOM 1676 N N . LEU A 1 218 ? 14.336 10.125 34.035 1.00 37.56 218 LEU A N 1
ATOM 1677 C CA . LEU A 1 218 ? 15.190 10.747 35.049 1.00 37.56 218 LEU A CA 1
ATOM 1678 C C . LEU A 1 218 ? 14.806 12.227 35.177 1.00 37.56 218 LEU A C 1
ATOM 1680 O O . LEU A 1 218 ? 15.561 13.120 34.824 1.00 37.56 218 LEU A O 1
ATOM 1684 N N . PHE A 1 219 ? 13.604 12.477 35.694 1.00 35.12 219 PHE A N 1
ATOM 1685 C CA . PHE A 1 219 ? 13.327 13.657 36.520 1.00 35.12 219 PHE A CA 1
ATOM 1686 C C . PHE A 1 219 ? 12.403 13.235 37.667 1.00 35.12 219 PHE A C 1
ATOM 1688 O O . PHE A 1 219 ? 11.213 13.540 37.732 1.00 35.12 219 PHE A O 1
ATOM 1695 N N . ALA A 1 220 ? 12.981 12.455 38.581 1.00 35.66 220 ALA A N 1
ATOM 1696 C CA . ALA A 1 220 ? 12.408 12.217 39.890 1.00 35.66 220 ALA A CA 1
ATOM 1697 C C . ALA A 1 220 ? 12.571 13.482 40.745 1.00 35.66 220 ALA A C 1
ATOM 1699 O O . ALA A 1 220 ? 13.677 13.893 41.074 1.00 35.66 220 ALA A O 1
ATOM 1700 N N . ARG A 1 221 ? 11.424 14.077 41.075 1.00 32.09 221 ARG A N 1
ATOM 1701 C CA . ARG A 1 221 ? 10.988 14.401 42.442 1.00 32.09 221 ARG A CA 1
ATOM 1702 C C . ARG A 1 221 ? 12.085 14.824 43.430 1.00 32.09 221 ARG A C 1
ATOM 1704 O O . ARG A 1 221 ? 12.760 13.984 44.017 1.00 32.09 221 ARG A O 1
ATOM 1711 N N . THR A 1 222 ? 12.083 16.107 43.769 1.00 35.97 222 THR A N 1
ATOM 1712 C CA . THR A 1 222 ? 12.577 16.596 45.062 1.00 35.97 222 THR A CA 1
ATOM 1713 C C . THR A 1 222 ? 11.410 16.628 46.058 1.00 35.97 222 THR A C 1
ATOM 1715 O O . THR A 1 222 ? 10.386 17.240 45.746 1.00 35.97 222 THR A O 1
ATOM 1718 N N . PRO A 1 223 ? 11.509 16.009 47.248 1.00 41.22 223 PRO A N 1
ATOM 1719 C CA . PRO A 1 223 ? 10.596 16.269 48.354 1.00 41.22 223 PRO A CA 1
ATOM 1720 C C . PRO A 1 223 ? 11.141 17.419 49.217 1.00 41.22 223 PRO A C 1
ATOM 1722 O O . PRO A 1 223 ? 12.273 17.365 49.692 1.00 41.22 223 PRO A O 1
ATOM 1725 N N . GLY A 1 224 ? 10.328 18.454 49.429 1.00 37.03 224 GLY A N 1
ATOM 1726 C CA . GLY A 1 224 ? 10.613 19.581 50.320 1.00 37.03 224 GLY A CA 1
ATOM 1727 C C . GLY A 1 224 ? 9.398 19.875 51.199 1.00 37.03 224 GLY A C 1
ATOM 1728 O O . GLY A 1 224 ? 8.272 19.895 50.714 1.00 37.03 224 GLY A O 1
ATOM 1729 N N . GLN A 1 225 ? 9.645 20.001 52.499 1.00 35.53 225 GLN A N 1
ATOM 1730 C CA . GLN A 1 225 ? 8.687 19.973 53.602 1.00 35.53 225 GLN A CA 1
ATOM 1731 C C . GLN A 1 225 ? 7.891 21.279 53.826 1.00 35.53 225 GLN A C 1
ATOM 1733 O O . GLN A 1 225 ? 8.301 22.353 53.402 1.00 35.53 225 GLN A O 1
ATOM 1738 N N . MET A 1 226 ? 6.867 21.125 54.681 1.00 31.69 226 MET A N 1
ATOM 1739 C CA . MET A 1 226 ? 6.227 22.085 55.604 1.00 31.69 226 MET A CA 1
ATOM 1740 C C . MET A 1 226 ? 5.022 22.910 55.128 1.00 31.69 226 MET A C 1
ATOM 1742 O O . MET A 1 226 ? 5.114 23.744 54.237 1.00 31.69 226 MET A O 1
ATOM 1746 N N . GLY A 1 227 ? 3.919 22.756 55.880 1.00 30.39 227 GLY A N 1
ATOM 1747 C CA . GLY A 1 227 ? 2.909 23.804 56.050 1.00 30.39 227 GLY A CA 1
ATOM 1748 C C . GLY A 1 227 ? 1.469 23.351 56.325 1.00 30.39 227 GLY A C 1
ATOM 1749 O O . GLY A 1 227 ? 0.678 23.293 55.399 1.00 30.39 227 GLY A O 1
ATOM 1750 N N . SER A 1 228 ? 1.141 23.127 57.607 1.00 34.25 228 SER A N 1
ATOM 1751 C CA . SER A 1 228 ? -0.087 23.592 58.301 1.00 34.25 228 SER A CA 1
ATOM 1752 C C . SER A 1 228 ? -1.470 23.170 57.756 1.00 34.25 228 SER A C 1
ATOM 1754 O O . SER A 1 228 ? -1.927 23.647 56.729 1.00 34.25 228 SER A O 1
ATOM 1756 N N . GLN A 1 229 ? -2.149 22.223 58.418 1.00 32.34 229 GLN A N 1
ATOM 1757 C CA . GLN A 1 229 ? -3.298 22.444 59.333 1.00 32.34 229 GLN A CA 1
ATOM 1758 C C . GLN A 1 229 ? -4.486 23.233 58.748 1.00 32.34 229 GLN A C 1
ATOM 1760 O O . GLN A 1 229 ? -4.336 24.419 58.522 1.00 32.34 229 GLN A O 1
ATOM 1765 N N . TYR A 1 230 ? -5.655 22.581 58.612 1.00 37.81 230 TYR A N 1
ATOM 1766 C CA . TYR A 1 230 ? -7.016 23.014 59.024 1.00 37.81 230 TYR A CA 1
ATOM 1767 C C . TYR A 1 230 ? -7.962 21.794 58.842 1.00 37.81 230 TYR A C 1
ATOM 1769 O O . TYR A 1 230 ? -8.043 21.226 57.759 1.00 37.81 230 TYR A O 1
ATOM 1777 N N . PHE A 1 231 ? -8.413 21.140 59.923 1.00 34.50 231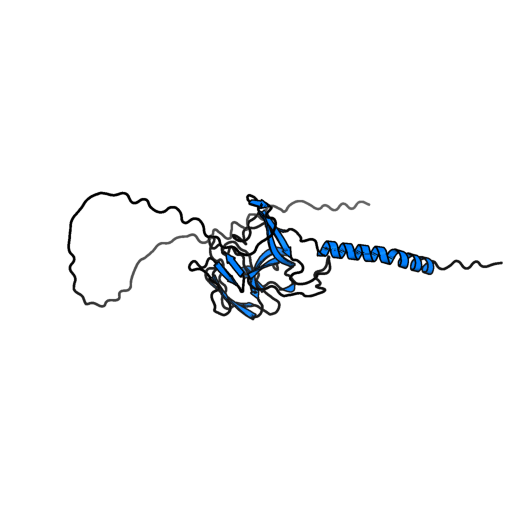 PHE A N 1
ATOM 1778 C CA . PHE A 1 231 ? -9.747 21.289 60.550 1.00 34.50 231 PHE A CA 1
ATOM 1779 C C . PHE A 1 231 ? -10.909 20.984 59.572 1.00 34.50 231 PHE A C 1
ATOM 1781 O O . PHE A 1 231 ? -11.180 21.768 58.680 1.00 34.50 231 PHE A O 1
ATOM 1788 N N . SER A 1 232 ? -11.460 19.763 59.547 1.00 34.62 232 SER A N 1
ATOM 1789 C CA . SER A 1 232 ? -12.547 19.203 60.386 1.00 34.62 232 SER A CA 1
ATOM 1790 C C . SER A 1 232 ? -13.889 19.170 59.623 1.00 34.62 232 SER A C 1
ATOM 1792 O O . SER A 1 232 ? -14.187 20.077 58.857 1.00 34.62 232 SER A O 1
ATOM 1794 N N . GLY A 1 233 ? -14.706 18.122 59.821 1.00 32.44 233 GLY A N 1
ATOM 1795 C CA . GLY A 1 233 ? -16.139 18.177 59.472 1.00 32.44 233 GLY A CA 1
ATOM 1796 C C . GLY A 1 233 ? -16.756 16.994 58.714 1.00 32.44 233 GLY A C 1
ATOM 1797 O O . GLY A 1 233 ? -17.006 17.077 57.523 1.00 32.44 233 GLY A O 1
ATOM 1798 N N . ARG A 1 234 ? -17.036 15.912 59.452 1.00 36.50 234 ARG A N 1
ATOM 1799 C CA . ARG A 1 234 ? -18.224 15.019 59.425 1.00 36.50 234 ARG A CA 1
ATOM 1800 C C . ARG A 1 234 ? -19.033 14.803 58.122 1.00 36.50 234 ARG A C 1
ATOM 1802 O O . ARG A 1 234 ? -19.674 15.706 57.601 1.00 36.50 234 ARG A O 1
ATOM 1809 N N . ARG A 1 235 ? -19.214 13.516 57.780 1.00 38.78 235 ARG A N 1
ATOM 1810 C CA . ARG A 1 235 ? -20.433 12.976 57.130 1.00 38.78 235 ARG A CA 1
ATOM 1811 C C . ARG A 1 235 ? -21.540 12.736 58.173 1.00 38.78 235 ARG A C 1
ATOM 1813 O O . ARG A 1 235 ? -21.217 12.537 59.346 1.00 38.78 235 ARG A O 1
ATOM 1820 N N . PRO A 1 236 ? -22.808 12.616 57.740 1.00 45.78 236 PRO A N 1
ATOM 1821 C CA . PRO A 1 236 ? -23.434 11.289 57.820 1.00 45.78 236 PRO A CA 1
ATOM 1822 C C . PRO A 1 236 ? -24.319 10.899 56.615 1.00 45.78 236 PRO A C 1
ATOM 1824 O O . PRO A 1 236 ? -24.692 11.714 55.778 1.00 45.78 236 PRO A O 1
ATOM 1827 N N . ARG A 1 237 ? -24.606 9.590 56.552 1.00 37.72 237 ARG A N 1
ATOM 1828 C CA . ARG A 1 237 ? -25.503 8.863 55.631 1.00 37.72 237 ARG A CA 1
ATOM 1829 C C . ARG A 1 237 ? -26.989 9.044 55.997 1.00 37.72 237 ARG A C 1
ATOM 1831 O O . ARG A 1 237 ? -27.287 9.120 57.182 1.00 37.72 237 ARG A O 1
ATOM 1838 N N . ALA A 1 238 ? -27.868 8.873 54.997 1.00 36.72 238 ALA A N 1
ATOM 1839 C CA . ALA A 1 238 ? -28.904 7.815 54.883 1.00 36.72 238 ALA A CA 1
ATOM 1840 C C . ALA A 1 238 ? -30.282 8.319 54.394 1.00 36.72 238 ALA A C 1
ATOM 1842 O O . ALA A 1 238 ? -30.787 9.312 54.901 1.00 36.72 238 ALA A O 1
ATOM 1843 N N . GLY A 1 239 ? -30.906 7.554 53.482 1.00 32.84 239 GLY A N 1
ATOM 1844 C CA . GLY A 1 239 ? -32.358 7.558 53.234 1.00 32.84 239 GLY A CA 1
ATOM 1845 C C . GLY A 1 239 ? -32.783 7.642 51.759 1.00 32.84 239 GLY A C 1
ATOM 1846 O O . GLY A 1 239 ? -32.790 8.723 51.189 1.00 32.84 239 GLY A O 1
ATOM 1847 N N . GLY A 1 240 ? -33.175 6.515 51.151 1.00 29.88 240 GLY A N 1
ATOM 1848 C CA . GLY A 1 240 ? -34.157 6.490 50.044 1.00 29.88 240 GLY A CA 1
ATOM 1849 C C . GLY A 1 240 ? -35.539 6.089 50.593 1.00 29.88 240 GLY A C 1
ATOM 1850 O O . GLY A 1 240 ? -35.688 6.081 51.815 1.00 29.88 240 GLY A O 1
ATOM 1851 N N . PRO A 1 241 ? -36.506 5.606 49.783 1.00 55.88 241 PRO A N 1
ATOM 1852 C CA . PRO A 1 241 ? -36.744 5.785 48.344 1.00 55.88 241 PRO A CA 1
ATOM 1853 C C . PRO A 1 241 ? -38.187 6.288 48.049 1.00 55.88 241 PRO A C 1
ATOM 1855 O O . PRO A 1 241 ? -39.051 6.241 48.919 1.00 55.88 241 PRO A O 1
ATOM 1858 N N . SER A 1 242 ? -38.486 6.724 46.819 1.00 34.66 242 SER A N 1
ATOM 1859 C CA . SER A 1 242 ? -39.801 6.570 46.143 1.00 34.66 242 SER A CA 1
ATOM 1860 C C . SER A 1 242 ? -39.873 7.410 44.862 1.00 34.66 242 SER A C 1
ATOM 1862 O O . SER A 1 242 ? -39.271 8.474 44.779 1.00 34.66 242 SER A O 1
ATOM 1864 N N . GLY A 1 243 ? -40.667 6.948 43.890 1.00 30.62 243 GLY A N 1
ATOM 1865 C CA . GLY A 1 243 ? -41.372 7.860 42.983 1.00 30.62 243 GLY A CA 1
ATOM 1866 C C . GLY A 1 243 ? -41.002 7.796 41.505 1.00 30.62 243 GLY A C 1
ATOM 1867 O O . GLY A 1 243 ? -40.213 8.587 41.010 1.00 30.62 243 GLY A O 1
ATOM 1868 N N . PHE A 1 244 ? -41.674 6.892 40.800 1.00 29.19 244 PHE A N 1
ATOM 1869 C CA . PHE A 1 244 ? -41.964 6.925 39.365 1.00 29.19 244 PHE A CA 1
ATOM 1870 C C . PHE A 1 244 ? -42.424 8.321 38.879 1.00 29.19 244 PHE A C 1
ATOM 1872 O O . PHE A 1 244 ? -43.370 8.863 39.451 1.00 29.19 244 PHE A O 1
ATOM 1879 N N . ARG A 1 245 ? -41.877 8.831 37.765 1.00 29.06 245 ARG A N 1
ATOM 1880 C CA . ARG A 1 245 ? -42.662 9.489 36.696 1.00 29.06 245 ARG A CA 1
ATOM 1881 C C . ARG A 1 245 ? -41.826 9.765 35.449 1.00 29.06 245 ARG A C 1
ATOM 1883 O O . ARG A 1 245 ? -40.783 10.405 35.511 1.00 29.06 245 ARG A O 1
ATOM 1890 N N . ALA A 1 246 ? -42.335 9.270 34.329 1.00 33.31 246 ALA A N 1
ATOM 1891 C CA . ALA A 1 246 ? -42.001 9.724 32.995 1.00 33.31 246 ALA A CA 1
ATOM 1892 C C . ALA A 1 246 ? -42.755 11.031 32.709 1.00 33.31 246 ALA A C 1
ATOM 1894 O O . ALA A 1 246 ? -43.933 11.115 33.038 1.00 33.31 246 ALA A O 1
ATOM 1895 N N . ASP A 1 247 ? -42.072 11.990 32.090 1.00 30.66 247 ASP A N 1
ATOM 1896 C CA . ASP A 1 247 ? -42.631 13.055 31.247 1.00 30.66 247 ASP A CA 1
ATOM 1897 C C . ASP A 1 247 ? -41.475 13.487 30.321 1.00 30.66 247 ASP A C 1
ATOM 1899 O O . ASP A 1 247 ? -40.418 13.904 30.785 1.00 30.66 247 ASP A O 1
ATOM 1903 N N . SER A 1 248 ? -41.444 13.093 29.046 1.00 30.67 248 SER A N 1
ATOM 1904 C CA . SER A 1 248 ? -42.028 13.802 27.898 1.00 30.67 248 SER A CA 1
ATOM 1905 C C . SER A 1 248 ? -42.064 15.325 28.019 1.00 30.67 248 SER A C 1
ATOM 1907 O O . SER A 1 248 ? -42.910 15.882 28.706 1.00 30.67 248 SER A O 1
ATOM 1909 N N . GLY A 1 249 ? -41.230 15.983 27.208 1.00 28.30 249 GLY A N 1
ATOM 1910 C CA . GLY A 1 249 ? -41.565 17.283 26.636 1.00 28.30 249 GLY A CA 1
ATOM 1911 C C . GLY A 1 249 ? -40.548 18.398 26.859 1.00 28.30 249 GLY A C 1
ATOM 1912 O O . GLY A 1 249 ? -40.418 18.924 27.953 1.00 28.30 249 GLY A O 1
ATOM 1913 N N . MET A 1 250 ? -39.998 18.862 25.732 1.00 25.73 250 MET A N 1
ATOM 1914 C CA . MET A 1 250 ? -39.888 20.291 25.408 1.00 25.73 250 MET A CA 1
ATOM 1915 C C . MET A 1 250 ? -38.603 21.044 25.808 1.00 25.73 250 MET A C 1
ATOM 1917 O O . MET A 1 250 ? -38.536 21.721 26.823 1.00 25.73 250 MET A O 1
ATOM 1921 N N . TRP A 1 251 ? -37.644 21.030 24.876 1.00 26.86 251 TRP A N 1
ATOM 1922 C CA . TRP A 1 251 ? -36.807 22.174 24.470 1.00 26.86 251 TRP A CA 1
ATOM 1923 C C . TRP A 1 251 ? -36.650 22.041 22.940 1.00 26.86 251 TRP A C 1
ATOM 1925 O O . TRP A 1 251 ? -35.970 21.136 22.473 1.00 26.86 251 TRP A O 1
ATOM 1935 N N . LEU A 1 252 ? -37.500 22.637 22.096 1.00 27.59 252 LEU A N 1
ATOM 1936 C CA . LEU A 1 252 ? -37.504 24.037 21.640 1.00 27.59 252 LEU A CA 1
ATOM 1937 C C . LEU A 1 252 ? -36.104 24.616 21.337 1.00 27.59 252 LEU A C 1
ATOM 1939 O O . LEU A 1 252 ? -35.430 25.176 22.191 1.00 27.59 252 LEU A O 1
ATOM 1943 N N . GLU A 1 253 ? -35.747 24.497 20.054 1.00 30.50 253 GLU A N 1
ATOM 1944 C CA . GLU A 1 253 ? -35.552 25.642 19.149 1.00 30.50 253 GLU A CA 1
ATOM 1945 C C . GLU A 1 253 ? -34.240 26.451 19.185 1.00 30.50 253 GLU A C 1
ATOM 1947 O O . GLU A 1 253 ? -34.068 27.404 19.945 1.00 30.50 253 GLU A O 1
ATOM 1952 N N . ARG A 1 254 ? -33.376 26.143 18.201 1.00 28.81 254 ARG A N 1
ATOM 1953 C CA . ARG A 1 254 ? -32.691 27.091 17.284 1.00 28.81 254 ARG A CA 1
ATOM 1954 C C . ARG A 1 254 ? -31.899 26.280 16.236 1.00 28.81 254 ARG A C 1
ATOM 1956 O O . ARG A 1 254 ? -31.042 25.495 16.616 1.00 28.81 254 ARG A O 1
ATOM 1963 N N . ARG A 1 255 ? -32.253 26.238 14.936 1.00 34.12 255 ARG A N 1
ATOM 1964 C CA . ARG A 1 255 ? -31.911 27.214 13.861 1.00 34.12 255 ARG A CA 1
ATOM 1965 C C . ARG A 1 255 ? -30.538 27.857 14.116 1.00 34.12 255 ARG A C 1
ATOM 1967 O O . ARG A 1 255 ? -30.368 28.508 15.132 1.00 34.12 255 ARG A O 1
ATOM 1974 N N . ASP A 1 256 ? -29.512 27.718 13.281 1.00 34.00 256 ASP A N 1
ATOM 1975 C CA . ASP A 1 256 ? -29.495 27.930 11.836 1.00 34.00 256 ASP A CA 1
ATOM 1976 C C . ASP A 1 256 ? -28.140 27.483 11.233 1.00 34.00 256 ASP A C 1
ATOM 1978 O O . ASP A 1 256 ? -27.098 27.617 11.865 1.00 34.00 256 ASP A O 1
ATOM 1982 N N . ARG A 1 257 ? -28.189 27.052 9.964 1.00 35.44 257 ARG A N 1
ATOM 1983 C CA . ARG A 1 257 ? -27.228 27.333 8.873 1.00 35.44 257 ARG A CA 1
ATOM 1984 C C . ARG A 1 257 ? -25.728 27.059 9.079 1.00 35.44 257 ARG A C 1
ATOM 1986 O O . ARG A 1 257 ? -25.005 27.829 9.697 1.00 35.44 257 ARG A O 1
ATOM 1993 N N . GLY A 1 258 ? -25.222 26.077 8.327 1.00 33.66 258 GLY A N 1
ATOM 1994 C CA . GLY A 1 258 ? -23.784 25.972 8.056 1.00 33.66 258 GLY A CA 1
ATOM 1995 C C . GLY A 1 258 ? -23.308 24.789 7.211 1.00 33.66 258 GLY A C 1
ATOM 1996 O O . GLY A 1 258 ? -22.120 24.502 7.230 1.00 33.66 258 GLY A O 1
ATOM 1997 N N . ILE A 1 259 ? -24.173 24.084 6.474 1.00 37.66 259 ILE A N 1
ATOM 1998 C CA . ILE A 1 259 ? -23.764 22.947 5.627 1.00 37.66 259 ILE A CA 1
ATOM 1999 C C . ILE A 1 259 ? -23.831 23.365 4.158 1.00 37.66 259 ILE A C 1
ATOM 2001 O O . ILE A 1 259 ? -24.699 22.914 3.433 1.00 37.66 259 ILE A O 1
ATOM 2005 N N . VAL A 1 260 ? -22.937 24.268 3.741 1.00 38.41 260 VAL A N 1
ATOM 2006 C CA . VAL A 1 260 ? -22.440 24.410 2.354 1.00 38.41 260 VAL A CA 1
ATOM 2007 C C . VAL A 1 260 ? -21.116 25.197 2.412 1.00 38.41 260 VAL A C 1
ATOM 2009 O O . VAL A 1 260 ? -21.105 26.397 2.164 1.00 38.41 260 VAL A O 1
ATOM 2012 N N . SER A 1 261 ? -19.987 24.591 2.811 1.00 43.31 261 SER A N 1
ATOM 2013 C CA . SER A 1 261 ? -18.689 25.313 2.762 1.00 43.31 261 SER A CA 1
ATOM 2014 C C . SER A 1 261 ? -17.419 24.443 2.786 1.00 43.31 261 SER A C 1
ATOM 2016 O O . SER A 1 261 ? -16.381 24.867 3.285 1.00 43.31 261 SER A O 1
ATOM 2018 N N . VAL A 1 262 ? -17.443 23.221 2.241 1.00 42.12 262 VAL A N 1
ATOM 2019 C CA . VAL A 1 262 ? -16.189 22.442 2.066 1.00 42.12 262 VAL A CA 1
ATOM 2020 C C . VAL A 1 262 ? -16.032 21.875 0.653 1.00 42.12 262 VAL A C 1
ATOM 2022 O O . VAL A 1 262 ? -14.921 21.829 0.131 1.00 42.12 262 VAL A O 1
ATOM 2025 N N . ILE A 1 263 ? -17.131 21.582 -0.046 1.00 40.94 263 ILE A N 1
ATOM 2026 C CA . ILE A 1 263 ? -17.094 21.053 -1.423 1.00 40.94 263 ILE A CA 1
ATOM 2027 C C . ILE A 1 263 ? -16.735 22.137 -2.463 1.00 40.94 263 ILE A C 1
ATOM 2029 O O . ILE A 1 263 ? -16.231 21.836 -3.543 1.00 40.94 263 ILE A O 1
ATOM 2033 N N . ASP A 1 264 ? -16.900 23.419 -2.131 1.00 33.88 264 ASP A N 1
ATOM 2034 C CA . ASP A 1 264 ? -16.789 24.507 -3.111 1.00 33.88 264 ASP A CA 1
ATOM 2035 C C . ASP A 1 264 ? -15.392 25.163 -3.194 1.00 33.88 264 ASP A C 1
ATOM 2037 O O . ASP A 1 264 ? -15.135 26.014 -4.049 1.00 33.88 264 ASP A O 1
ATOM 2041 N N . ARG A 1 265 ? -14.448 24.742 -2.334 1.00 42.38 265 ARG A N 1
ATOM 2042 C CA . ARG A 1 265 ? -13.070 25.273 -2.316 1.00 42.38 265 ARG A CA 1
ATOM 2043 C C . ARG A 1 265 ? -12.116 24.519 -3.252 1.00 42.38 265 ARG A C 1
ATOM 2045 O O . ARG A 1 265 ? -11.138 25.101 -3.707 1.00 42.38 265 ARG A O 1
ATOM 2052 N N . PHE A 1 266 ? -12.436 23.280 -3.629 1.00 37.34 266 PHE A N 1
ATOM 2053 C CA . PHE A 1 266 ? -11.653 22.513 -4.611 1.00 37.34 266 PHE A CA 1
ATOM 2054 C C . PHE A 1 266 ? -12.084 22.762 -6.066 1.00 37.34 266 PHE A C 1
ATOM 2056 O O . PHE A 1 266 ? -11.284 22.605 -6.987 1.00 37.34 266 PHE A O 1
ATOM 2063 N N . ARG A 1 267 ? -13.321 23.226 -6.297 1.00 38.53 267 ARG A N 1
ATOM 2064 C CA . ARG A 1 267 ? -13.869 23.419 -7.653 1.00 38.53 267 ARG A CA 1
ATOM 2065 C C . ARG A 1 267 ? -13.438 24.728 -8.332 1.00 38.53 267 ARG A C 1
ATOM 2067 O O . ARG A 1 267 ? -13.524 24.831 -9.551 1.00 38.53 267 ARG A O 1
ATOM 2074 N N . ARG A 1 268 ? -12.931 25.713 -7.578 1.00 39.03 268 ARG A N 1
ATOM 2075 C CA . ARG A 1 268 ? -12.528 27.034 -8.113 1.00 39.03 268 ARG A CA 1
ATOM 2076 C C . ARG A 1 268 ? -11.045 27.169 -8.474 1.00 39.03 268 ARG A C 1
ATOM 2078 O O . ARG A 1 268 ? -10.670 28.176 -9.060 1.00 39.03 268 ARG A O 1
ATOM 2085 N N . SER A 1 269 ? -10.210 26.160 -8.214 1.00 39.66 269 SER A N 1
ATOM 2086 C CA . SER A 1 269 ? -8.778 26.200 -8.574 1.00 39.66 269 SER A CA 1
ATOM 2087 C C . SER A 1 269 ? -8.457 25.638 -9.970 1.00 39.66 269 SER A C 1
ATOM 2089 O O . SER A 1 269 ? -7.295 25.651 -10.372 1.00 39.66 269 SER A O 1
ATOM 2091 N N . LEU A 1 270 ? -9.449 25.150 -10.726 1.00 43.72 270 LEU A N 1
ATOM 2092 C CA . LEU A 1 270 ? -9.234 24.506 -12.035 1.00 43.72 270 LEU A CA 1
ATOM 2093 C C . LEU A 1 270 ? -9.914 25.210 -13.221 1.00 43.72 270 LEU A C 1
ATOM 2095 O O . LEU A 1 270 ? -9.808 24.740 -14.349 1.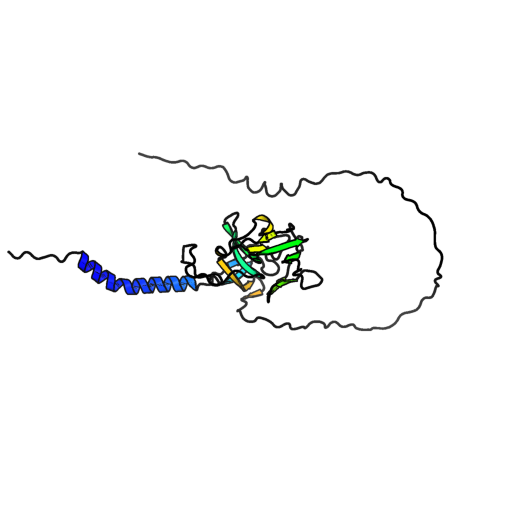00 43.72 270 LEU A O 1
ATOM 2099 N N . ILE A 1 271 ? -10.517 26.386 -13.014 1.00 43.91 271 ILE A N 1
ATOM 2100 C CA . ILE A 1 271 ? -11.047 27.233 -14.098 1.00 43.91 271 ILE A CA 1
ATOM 2101 C C . ILE A 1 271 ? -10.178 28.492 -14.228 1.00 43.91 271 ILE A C 1
ATOM 2103 O O . ILE A 1 271 ? -10.644 29.615 -14.107 1.00 43.91 271 ILE A O 1
ATOM 2107 N N . HIS A 1 272 ? -8.876 28.306 -14.454 1.00 40.88 272 HIS A N 1
ATOM 2108 C CA . HIS A 1 272 ? -8.003 29.363 -14.984 1.00 40.88 272 HIS A CA 1
ATOM 2109 C C . HIS A 1 272 ? -6.905 28.800 -15.892 1.00 40.88 272 HIS A C 1
ATOM 2111 O O . HIS A 1 272 ? -5.738 29.181 -15.834 1.00 40.88 272 HIS A O 1
ATOM 2117 N N . ARG A 1 273 ? -7.285 27.891 -16.796 1.00 46.72 273 ARG A N 1
ATOM 2118 C CA . ARG A 1 273 ? -6.487 27.624 -17.995 1.00 46.72 273 ARG A CA 1
ATOM 2119 C C . ARG A 1 273 ? -7.388 27.180 -19.141 1.00 46.72 273 ARG A C 1
ATOM 2121 O O . ARG A 1 273 ? -7.766 26.023 -19.244 1.00 46.72 273 ARG A O 1
ATOM 2128 N N . GLY A 1 274 ? -7.745 28.133 -19.994 1.00 36.31 274 GLY A N 1
ATOM 2129 C CA . GLY A 1 274 ? -8.496 27.845 -21.206 1.00 36.31 274 GLY A CA 1
ATOM 2130 C C . GLY A 1 274 ? -8.813 29.099 -22.001 1.00 36.31 274 GLY A C 1
ATOM 2131 O O . GLY A 1 274 ? -9.960 29.527 -21.981 1.00 36.31 274 GLY A O 1
ATOM 2132 N N . ARG A 1 275 ? -7.809 29.681 -22.680 1.00 41.00 275 ARG A N 1
ATOM 2133 C CA . ARG A 1 275 ? -7.986 30.403 -23.958 1.00 41.00 275 ARG A CA 1
ATOM 2134 C C . ARG A 1 275 ? -6.668 30.930 -24.547 1.00 41.00 275 ARG A C 1
ATOM 2136 O O . ARG A 1 275 ? -6.225 32.014 -24.196 1.00 41.00 275 ARG A O 1
ATOM 2143 N N . SER A 1 276 ? -6.109 30.154 -25.475 1.00 38.81 276 SER A N 1
ATOM 2144 C CA . SER A 1 276 ? -5.355 30.540 -26.689 1.00 38.81 276 SER A CA 1
ATOM 2145 C C . SER A 1 276 ? -4.618 29.273 -27.159 1.00 38.81 276 SER A C 1
ATOM 2147 O O . SER A 1 276 ? -4.065 28.549 -26.346 1.00 38.81 276 SER A O 1
ATOM 2149 N N . GLY A 1 277 ? -4.603 28.818 -28.405 1.00 33.22 277 GLY A N 1
ATOM 2150 C CA . GLY A 1 277 ? -5.065 29.324 -29.687 1.00 33.22 277 GLY A CA 1
ATOM 2151 C C . GLY A 1 277 ? -4.197 28.608 -30.725 1.00 33.22 277 GLY A C 1
ATOM 2152 O O . GLY A 1 277 ? -3.126 29.099 -31.052 1.00 33.22 277 GLY A O 1
ATOM 2153 N N . TRP A 1 278 ? -4.601 27.421 -31.188 1.00 31.98 278 TRP A N 1
ATOM 2154 C CA . TRP A 1 278 ? -3.876 26.698 -32.239 1.00 31.98 278 TRP A CA 1
ATOM 2155 C C . TRP A 1 278 ? -4.365 27.182 -33.607 1.00 31.98 278 TRP A C 1
ATOM 2157 O O . TRP A 1 278 ? -5.460 26.831 -34.042 1.00 31.98 278 TRP A O 1
ATOM 2167 N N . ARG A 1 279 ? -3.558 28.012 -34.279 1.00 34.50 279 ARG A N 1
ATOM 2168 C CA . ARG A 1 279 ? -3.695 28.310 -35.711 1.00 34.50 279 ARG A CA 1
ATOM 2169 C C . ARG A 1 279 ? -2.761 27.389 -36.492 1.00 34.50 279 ARG A C 1
ATOM 2171 O O . ARG A 1 279 ? -1.549 27.455 -36.333 1.00 34.50 279 ARG A O 1
ATOM 2178 N N . TYR A 1 280 ? -3.352 26.550 -37.336 1.00 36.31 280 TYR A N 1
ATOM 2179 C CA . TYR A 1 280 ? -2.675 25.803 -38.392 1.00 36.31 280 TYR A CA 1
ATOM 2180 C C . TYR A 1 280 ? -2.325 26.763 -39.538 1.00 36.31 280 TYR A C 1
ATOM 2182 O O . TYR A 1 280 ? -3.219 27.392 -40.102 1.00 36.31 280 TYR A O 1
ATOM 2190 N N . THR A 1 281 ? -1.052 26.853 -39.914 1.00 46.25 281 THR A N 1
ATOM 2191 C CA . THR A 1 281 ? -0.624 27.424 -41.198 1.00 46.25 281 THR A CA 1
ATOM 2192 C C . THR A 1 281 ? -0.389 26.290 -42.190 1.00 46.25 281 THR A C 1
ATOM 2194 O O . THR A 1 281 ? 0.533 25.495 -42.026 1.00 46.25 281 THR A O 1
ATOM 2197 N N . ARG A 1 282 ? -1.238 26.221 -43.222 1.00 40.88 282 ARG A N 1
ATOM 2198 C CA . ARG A 1 282 ? -0.903 25.644 -44.530 1.00 40.88 282 ARG A CA 1
ATOM 2199 C C . ARG A 1 282 ? -0.292 26.766 -45.367 1.00 40.88 282 ARG A C 1
ATOM 2201 O O . ARG A 1 282 ? -0.926 27.810 -45.496 1.00 40.88 282 ARG A O 1
ATOM 2208 N N . SER A 1 283 ? 0.862 26.528 -45.971 1.00 47.62 283 SER A N 1
ATOM 2209 C CA . SER A 1 283 ? 1.312 27.265 -47.149 1.00 47.62 283 SER A CA 1
ATOM 2210 C C . SER A 1 283 ? 1.667 26.259 -48.237 1.00 47.62 283 SER A C 1
ATOM 2212 O O . SER A 1 283 ? 2.394 25.296 -47.984 1.00 47.62 283 SER A O 1
ATOM 2214 N N . LEU A 1 284 ? 1.052 26.485 -49.398 1.00 43.97 284 LEU A N 1
ATOM 2215 C CA . LEU A 1 284 ? 1.585 26.154 -50.716 1.00 43.97 284 LEU A CA 1
ATOM 2216 C C . LEU A 1 284 ? 2.922 26.872 -50.932 1.00 43.97 284 LEU A C 1
ATOM 2218 O O . LEU A 1 284 ? 3.096 27.949 -50.313 1.00 43.97 284 LEU A O 1
#

Mean predicted aligned error: 17.3 Å

Radius of gyration: 32.37 Å; Cα contacts (8 Å, |Δi|>4): 423; chains: 1; bounding box: 78×47×131 Å

Solvent-accessible surface area (backbone atoms only — not comparable to full-atom values): 17878 Å² total; per-residue (Å²): 136,86,81,79,81,75,78,58,70,67,62,60,51,56,57,52,47,63,66,51,47,54,61,51,50,51,49,52,48,51,51,50,51,50,62,72,66,55,62,56,74,43,75,34,86,54,57,26,32,20,77,80,39,49,58,62,25,30,33,41,32,39,50,58,59,52,14,45,59,45,86,100,48,90,52,65,78,42,83,29,76,70,84,49,56,60,38,39,36,32,32,55,38,93,83,79,60,50,81,43,70,31,30,27,69,38,36,51,75,35,37,34,34,29,56,77,54,43,53,23,53,73,87,40,68,28,56,70,44,97,84,54,42,29,37,52,35,90,96,38,74,45,54,50,32,56,89,70,33,26,48,81,65,43,72,84,40,69,32,52,82,68,24,28,36,35,38,32,32,12,27,32,64,35,96,32,25,91,77,71,42,67,43,55,51,85,59,43,54,21,36,57,75,46,67,41,35,38,84,93,75,50,77,43,83,87,83,81,84,85,77,93,70,90,85,83,91,80,82,80,80,83,90,81,87,89,81,81,90,81,86,87,84,81,86,86,88,88,83,86,87,84,81,91,80,90,78,87,84,90,81,83,89,77,88,79,90,82,94,84,83,67,78,68,70,70,68,68,77,72,78,84,79,89,88,86,82,91,79,86,84,87,78,133

pLDDT: mean 71.98, std 25.08, range [25.73, 98.31]

Secondary structure (DSSP, 8-state):
-----PPPHHHHHHHHHHHHHHHHHHHHHHHHHHHHH---EEE---STTTTTS-TT-EEEEESSTT-EEPTTSS-EEE----PPTT-EEEEE-TTT--EEEEEEEEETT-EEEEETTEEEETTEE-B-STTS-EEEETTEEEE-B-TT---S-EEEEEPPTTEEEEE-SBSTT--SHHHH--EEGGGEEEEEEEEEEETTTEE--------------------------------------------------------SSSTTTTTTSSSS------------

Organism: NCBI:txid86183

Foldseek 3Di:
DDDDDDPDPVVVVVVVCVVVVVVVVVVVVVVLVVVQPPQDWDQACDCLQPPVDDHGFIFGWNQPQQADDDPPDLDGPGGHDFQFAQFWFWFQQPPPRHIDTWGFHFDAFWWWWADFQWIDTPNHTQQPDPVSQWGDDDVHIGGAAQVLIQDDIDHGDGAHPQWTFTGHSDRNRDDGCVPRNIDGRSRTRGTGDDGQDDVPPGGDDDDDDDDDDDDDPPDDDDDDDDDDDDDDDDDDDDDDDDDDDDDDDDDDDDDDDDPDPDVPPVVPVPPPDDDDDDDDDDDD

Sequence (284 aa):
MHASEEPSRWHKTRHWLRREALPLAVMILLMIAARSSFANHYHVPSGSMQPTLQPGDRVVVDMSAYGLRVPFTERIVVARGQPQRGEVAVFDSPHDGTRLIKRVVAVAGDHVDLRGGHLYINGQSLAADQAGLIERFDGRSARLDLNDGGGPDLTDVVVPPGKVLVLGDHRGASFDGRFFGFVEADRIYGKALAIYYRRGEGFRSGGGCSRVSHANDLFARTPGQMGSQYFSGRRPRAGGPSGFRADSGMWLERRDRGIVSVIDRFRRSLIHRGRSGWRYTRSL

=== Feature glossary ===
Each block in this record encodes a different view of the same protein. In brief:

Predicted aligned error. PAE(i, j) answers: if I align the predicted and true structures on residue i, how far off (in Å) do I expect residue j to be? A block-diagonal PAE matrix with low values on the blocks and high values off-diagonal is the signature of a multi-domain protein with confidently predicted domains but uncertain inter-domain orientation.

Contact-map, Ramachandran, and PAE plots. Plot images: a contact map (which residues are close in 3D, as an N×N binary image), a Ramachandran scatter (backbone torsion angles, revealing secondary-structure composition at a glance), and — for AlphaFold structures — a PAE heatmap (pairwise prediction confidence).

Backbone torsions (φ/ψ). φ (phi) and ψ (psi) are the two rotatable backbone dihedrals per residue: φ is the C(i-1)–N–Cα–C torsion, ψ is the N–Cα–C–N(i+1) torsion, both in degrees on 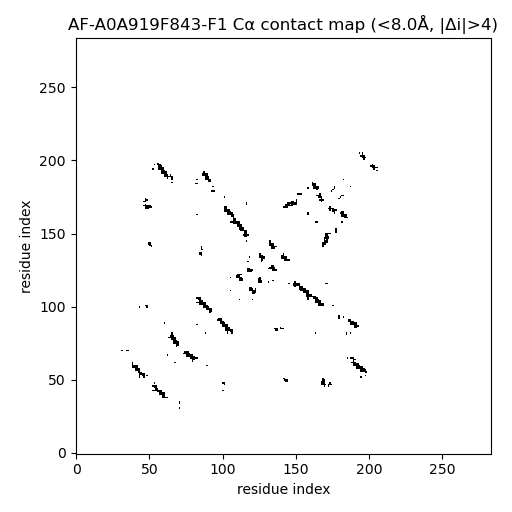(−180°, 180°]. α-helical residues cluster near (−60°, −45°); β-strand residues near (−120°, +130°). A Ramachandran plot is simply a scatter of (φ, ψ) for every residue.

Foldseek 3Di. A 3Di character summarizes, for each residue, the relative orientation of the Cα frame of its nearest spatial neighbor. Because it encodes fold topology rather than chemistry, 3Di alignments detect remote structural similarity that sequence alignment misses.

Radius of gyration, Cα contacts, bounding box. Three whole-structure scalars: the radius of gyration (RMS distance of Cα from centroid, in Å), the count of Cα–Cα contacts (pairs closer than 8 Å and separated by more than four residues in sequence — i.e. tertiary, not local, contacts), and the bounding-box dimensions. Together they distinguish compact globular folds from extended fibres or disordered chains.

Sequence. Sequence gives the chain of amino acids in standard one-letter code (A=alanine, C=cysteine, …, Y=tyrosine), read N→C. It is the only feature that is directly encoded by the gene; all structural features are derived from the folded form of this sequence.

mmCIF coordinates. Atomic coordinates in PDBx/mmCIF format — the same representation the Protein Data Bank distributes. Each line of the _atom_site loop places one backbone atom in Cartesian space (units: ångströms, origin: arbitrary).

Secondary structure (3-state, P-SEA). Three-state secondary structure (P-SEA) collapses the eight DSSP classes into helix (a), strand (b), and coil (c). P-SEA assigns these from Cα geometry alone — distances and angles — without requiring backbone oxygens, so it works on any Cα trace.

InterPro / GO / CATH / organism. Functional annotations link the protein to curated databases. InterPro entries identify conserved domains and families by matching the sequence against member-database signatures (Pfam, PROSITE, CDD, …). Gene Ontology (GO) terms describe molecular function, biological process, and cellular component in a controlled vocabulary. CATH places the structure in a hierarchical fold classification (Class/Architecture/Topology/Homologous-superfamily). The organism is the source species.

B-factor. B-factor (Debye–Waller factor) reflects atomic displacement in the crystal lattice. It is an experimental observable (units Å²), not a prediction; low values mean the atom is pinned down, high values mean it moves or is heterogeneous across the crystal.

Rendered structure images. Structure images are PyMOL renders from six orthogonal camera directions. Cartoon representation draws helices as coils and strands as arrows; sticks shows the backbone as bonds; surface shows the solvent-excluded envelope. Rainbow coloring maps sequence position to hue (blue→red, N→C); chain coloring assigns a distinct color per polypeptide.

Solvent-accessible surface area. Solvent-accessible surface area (SASA) is the area in Å² traced out by the centre of a 1.4 Å probe sphere (a water molecule) rolled over the protein's van der Waals surface (Shrake–Rupley / Lee–Richards construction). Buried residues have near-zero SASA; fully exposed residues can exceed 200 Å². The total SASA scales roughly with the number of surface residues.

Secondary structure (8-state, DSSP). The SS8 string is DSSP's per-residue secondary-structure call. α-helix (H) means an i→i+4 H-bond ladder; β-strand (E) means the residue participates in a β-sheet; 3₁₀ (G) and π (I) are tighter and wider helices; T/S are turns/bends; '-' is loop.

pLDDT. For AlphaFold models, the B-factor field carries pLDDT — the model's own estimate of local accuracy on a 0–100 scale. Regions with pLDDT<50 should be treated as essentially unmodeled; they often correspond to intrinsically disordered segments.

Nearest PDB structures. Nearest PDB neighbors are the top structural matches found by Foldseek when searching this structure against the entire Protein Data Bank. Each hit reports a TM-score (0 to 1; >0.5 almost always implies the same fold) and an E-value. These are *structural* homologs — they may share no detectable sequence similarity.